Protein AF-X0GKB3-F1 (afdb_monomer)

Structure (mmCIF, N/CA/C/O backbone):
data_AF-X0GKB3-F1
#
_entry.id   AF-X0GKB3-F1
#
loop_
_atom_site.group_PDB
_atom_site.id
_atom_site.type_symbol
_atom_site.label_atom_id
_atom_site.label_alt_id
_atom_site.label_comp_id
_atom_site.label_asym_id
_atom_site.label_entity_id
_atom_site.label_seq_id
_atom_site.pdbx_PDB_ins_code
_atom_site.Cartn_x
_atom_site.Cartn_y
_atom_site.Cartn_z
_atom_site.occupancy
_atom_site.B_iso_or_equiv
_atom_site.auth_seq_id
_atom_site.auth_comp_id
_atom_site.auth_asym_id
_atom_site.auth_atom_id
_atom_site.pdbx_PDB_model_num
ATOM 1 N N . MET A 1 1 ? 19.016 -8.016 11.525 1.00 35.72 1 MET A N 1
ATOM 2 C CA . MET A 1 1 ? 19.129 -6.927 10.532 1.00 35.72 1 MET A CA 1
ATOM 3 C C . MET A 1 1 ? 18.102 -5.879 10.914 1.00 35.72 1 MET A C 1
ATOM 5 O O . MET A 1 1 ? 16.923 -6.215 10.884 1.00 35.72 1 MET A O 1
ATOM 9 N N . ALA A 1 2 ? 18.531 -4.690 11.346 1.00 47.25 2 ALA A N 1
ATOM 10 C CA . ALA A 1 2 ? 17.615 -3.562 11.531 1.00 47.25 2 ALA A CA 1
ATOM 11 C C . ALA A 1 2 ? 16.882 -3.313 10.202 1.00 47.25 2 ALA A C 1
ATOM 13 O O . ALA A 1 2 ? 17.494 -3.417 9.133 1.00 47.25 2 ALA A O 1
ATOM 14 N N . ALA A 1 3 ? 15.565 -3.142 10.254 1.00 56.25 3 ALA A N 1
ATOM 15 C CA . ALA A 1 3 ? 14.768 -2.929 9.058 1.00 56.25 3 ALA A CA 1
ATOM 16 C C . ALA A 1 3 ? 15.012 -1.485 8.590 1.00 56.25 3 ALA A C 1
ATOM 18 O O . ALA A 1 3 ? 14.935 -0.572 9.390 1.00 56.25 3 ALA A O 1
ATOM 19 N N . LYS A 1 4 ? 15.377 -1.258 7.324 1.00 67.31 4 LYS A N 1
ATOM 20 C CA . LYS A 1 4 ? 15.790 0.072 6.811 1.00 67.31 4 LYS A CA 1
ATOM 21 C C . LYS A 1 4 ? 14.595 0.967 6.445 1.00 67.31 4 LYS A C 1
ATOM 23 O O . LYS A 1 4 ? 14.577 1.618 5.402 1.00 67.31 4 LYS A O 1
ATOM 28 N N . CYS A 1 5 ? 13.581 0.898 7.287 1.00 67.06 5 CYS A N 1
ATOM 29 C CA . CYS A 1 5 ? 12.225 1.418 7.119 1.00 67.06 5 CYS A CA 1
ATOM 30 C C . CYS A 1 5 ? 11.684 1.858 8.485 1.00 67.06 5 CYS A C 1
ATOM 32 O O . CYS A 1 5 ? 10.527 1.601 8.840 1.00 67.06 5 CYS A O 1
ATOM 34 N N . ASP A 1 6 ? 12.582 2.361 9.329 1.00 80.62 6 ASP A N 1
ATOM 35 C CA . ASP A 1 6 ? 12.254 2.699 10.705 1.00 80.62 6 ASP A CA 1
ATOM 36 C C . ASP A 1 6 ? 11.138 3.753 10.722 1.00 80.62 6 ASP A C 1
ATOM 38 O O . ASP A 1 6 ? 10.217 3.648 11.526 1.00 80.62 6 ASP A O 1
ATOM 42 N N . GLU A 1 7 ? 11.140 4.687 9.766 1.00 85.75 7 GLU A N 1
ATOM 43 C CA . GLU A 1 7 ? 10.093 5.693 9.598 1.00 85.75 7 GLU A CA 1
ATOM 44 C C . GLU A 1 7 ? 8.732 5.074 9.255 1.00 85.75 7 GLU A C 1
ATOM 46 O O . GLU A 1 7 ? 7.732 5.435 9.876 1.00 85.75 7 GLU A O 1
ATOM 51 N N . GLU A 1 8 ? 8.659 4.119 8.319 1.00 85.56 8 GLU A N 1
ATOM 52 C CA . GLU A 1 8 ? 7.399 3.432 8.005 1.00 85.56 8 GLU A CA 1
ATOM 53 C C . GLU A 1 8 ? 6.876 2.619 9.196 1.00 85.56 8 GLU A C 1
ATOM 55 O O . GLU A 1 8 ? 5.671 2.605 9.449 1.00 85.56 8 GLU A O 1
ATOM 60 N N . ILE A 1 9 ? 7.766 1.963 9.951 1.00 89.31 9 ILE A N 1
ATOM 61 C CA . ILE A 1 9 ? 7.387 1.188 11.141 1.00 89.31 9 ILE A CA 1
ATOM 62 C C . ILE A 1 9 ? 6.871 2.115 12.243 1.00 89.31 9 ILE A C 1
ATOM 64 O O . ILE A 1 9 ? 5.814 1.841 12.813 1.00 89.31 9 ILE A O 1
ATOM 68 N N . ILE A 1 10 ? 7.586 3.207 12.530 1.00 91.50 10 ILE A N 1
ATOM 69 C CA . ILE A 1 10 ? 7.175 4.201 13.528 1.00 91.50 10 ILE A CA 1
ATOM 70 C C . ILE A 1 10 ? 5.818 4.785 13.136 1.00 91.50 10 ILE A C 1
ATOM 72 O O . ILE A 1 10 ? 4.904 4.783 13.959 1.00 91.50 10 ILE A O 1
ATOM 76 N N . ARG A 1 11 ? 5.639 5.177 11.867 1.00 91.44 11 ARG A N 1
ATOM 77 C CA . ARG A 1 11 ? 4.367 5.724 11.384 1.00 91.44 11 ARG A CA 1
ATOM 78 C C . ARG A 1 11 ? 3.222 4.716 11.491 1.00 91.44 11 ARG A C 1
ATOM 80 O O . ARG A 1 11 ? 2.111 5.096 11.849 1.00 91.44 11 ARG A O 1
ATOM 87 N N . TYR A 1 12 ? 3.481 3.432 11.236 1.00 94.19 12 TYR A N 1
ATOM 88 C CA . TYR A 1 12 ? 2.488 2.375 11.442 1.00 94.19 12 TYR A CA 1
ATOM 89 C C . TYR A 1 12 ? 2.132 2.242 12.935 1.00 94.19 12 TYR A C 1
ATOM 91 O O . TYR A 1 12 ? 0.959 2.139 13.290 1.00 94.19 12 TYR A O 1
ATOM 99 N N . MET A 1 13 ? 3.120 2.261 13.836 1.00 95.88 13 MET A N 1
ATOM 100 C CA . MET A 1 13 ? 2.875 2.187 15.284 1.00 95.88 13 MET A CA 1
ATOM 101 C C . MET A 1 13 ? 2.083 3.389 15.810 1.00 95.88 13 MET A C 1
ATOM 103 O O . MET A 1 13 ? 1.180 3.208 16.628 1.00 95.88 13 MET A O 1
ATOM 107 N N . GLU A 1 14 ? 2.383 4.592 15.321 1.00 96.75 14 GLU A N 1
ATOM 108 C CA . GLU A 1 14 ? 1.592 5.797 15.589 1.00 96.75 14 GLU A CA 1
ATOM 109 C C . GLU A 1 14 ? 0.156 5.628 15.094 1.00 96.75 14 GLU A C 1
ATOM 111 O O . GLU A 1 14 ? -0.771 5.850 15.865 1.00 96.75 14 GLU A O 1
ATOM 116 N N . PHE A 1 15 ? -0.031 5.138 13.863 1.00 96.25 15 PHE A N 1
ATOM 117 C CA . PHE A 1 15 ? -1.354 4.871 13.301 1.00 96.25 15 PHE A CA 1
ATOM 118 C C . PHE A 1 15 ? -2.155 3.862 14.136 1.00 96.25 15 PHE A C 1
ATOM 120 O O . PHE A 1 15 ? -3.350 4.059 14.352 1.00 96.25 15 PHE A O 1
ATOM 127 N N . ILE A 1 16 ? -1.507 2.814 14.668 1.00 97.81 16 ILE A N 1
ATOM 128 C CA . ILE A 1 16 ? -2.151 1.891 15.613 1.00 97.81 16 ILE A CA 1
ATOM 129 C C . ILE A 1 16 ? -2.672 2.665 16.823 1.00 97.81 16 ILE A C 1
ATOM 131 O O . ILE A 1 16 ? -3.852 2.564 17.153 1.00 97.81 16 ILE A O 1
ATOM 135 N N . LEU A 1 17 ? -1.816 3.443 17.486 1.00 97.56 17 LEU A N 1
ATOM 136 C CA . LEU A 1 17 ? -2.220 4.179 18.680 1.00 97.56 17 LEU A CA 1
ATOM 137 C C . LEU A 1 17 ? -3.333 5.192 18.379 1.00 97.56 17 LEU A C 1
ATOM 139 O O . LEU A 1 17 ? -4.327 5.225 19.100 1.00 97.56 17 LEU A O 1
ATOM 143 N N . GLU A 1 18 ? -3.172 5.997 17.330 1.00 97.62 18 GLU A N 1
ATOM 144 C CA . GLU A 1 18 ? -4.127 7.030 16.915 1.00 97.62 18 GLU A CA 1
ATOM 145 C C . GLU A 1 18 ? -5.512 6.432 16.649 1.00 97.62 18 GLU A C 1
ATOM 147 O O . GLU A 1 18 ? -6.500 6.919 17.200 1.00 97.62 18 GLU A O 1
ATOM 152 N N . LEU A 1 19 ? -5.585 5.332 15.895 1.00 97.69 19 LEU A N 1
ATOM 153 C CA . LEU A 1 19 ? -6.857 4.696 15.557 1.00 97.69 19 LEU A CA 1
ATOM 154 C C . LEU A 1 19 ? -7.536 4.070 16.778 1.00 97.69 19 LEU A C 1
ATOM 156 O O . LEU A 1 19 ? -8.746 4.215 16.950 1.00 97.69 19 LEU A O 1
ATOM 160 N N . TRP A 1 20 ? -6.786 3.405 17.662 1.00 98.06 20 TRP A N 1
ATOM 161 C CA . TRP A 1 20 ? -7.368 2.852 18.889 1.00 98.06 20 TRP A CA 1
ATOM 162 C C . TRP A 1 20 ? -7.839 3.950 19.851 1.00 98.06 20 TRP A C 1
ATOM 164 O O . TRP A 1 20 ? -8.874 3.787 20.497 1.00 98.06 20 TRP A O 1
ATOM 174 N N . VAL A 1 21 ? -7.141 5.089 19.912 1.00 97.88 21 VAL A N 1
ATOM 175 C CA . VAL A 1 21 ? -7.599 6.266 20.667 1.00 97.88 21 VAL A CA 1
ATOM 176 C C . VAL A 1 21 ? -8.861 6.862 20.046 1.00 97.88 21 VAL A C 1
ATOM 178 O O . VAL A 1 21 ? -9.782 7.192 20.789 1.00 97.88 21 VAL A O 1
ATOM 181 N N . GLU A 1 22 ? -8.946 6.968 18.717 1.00 97.12 22 GLU A N 1
ATOM 182 C CA . GLU A 1 22 ? -10.163 7.418 18.027 1.00 97.12 22 GLU A CA 1
ATOM 183 C C . GLU A 1 22 ? -11.344 6.491 18.343 1.00 97.12 22 GLU A C 1
ATOM 185 O O . GLU A 1 22 ? -12.399 6.950 18.784 1.00 97.12 22 GLU A O 1
ATOM 190 N N . LEU A 1 23 ? -11.149 5.178 18.194 1.00 97.62 23 LEU A N 1
ATOM 191 C CA . LEU A 1 23 ? -12.171 4.166 18.450 1.00 97.62 23 LEU A CA 1
ATOM 192 C C . LEU A 1 23 ? -12.672 4.222 19.903 1.00 97.62 23 LEU A C 1
ATOM 194 O O . LEU A 1 23 ? -13.883 4.238 20.156 1.00 97.62 23 LEU A O 1
ATOM 198 N N . MET A 1 24 ? -11.749 4.297 20.865 1.00 97.44 24 MET A N 1
ATOM 199 C CA . MET A 1 24 ? -12.074 4.321 22.295 1.00 97.44 24 MET A CA 1
ATOM 200 C C . MET A 1 24 ? -12.468 5.712 22.812 1.00 97.44 24 MET A C 1
ATOM 202 O O . MET A 1 24 ? -13.040 5.819 23.895 1.00 97.44 24 MET A O 1
ATOM 206 N N . GLY A 1 25 ? -12.242 6.767 22.029 1.00 96.75 25 GLY A N 1
ATOM 207 C CA . GLY A 1 25 ? -12.588 8.158 22.331 1.00 96.75 25 GLY A CA 1
ATOM 208 C C . GLY A 1 25 ? -11.601 8.896 23.237 1.00 96.75 25 GLY A C 1
ATOM 209 O O . GLY A 1 25 ? -11.654 10.123 23.304 1.00 96.75 25 GLY A O 1
ATOM 210 N N . SER A 1 26 ? -10.708 8.190 23.933 1.00 96.75 26 SER A N 1
ATOM 211 C CA . SER A 1 26 ? -9.638 8.793 24.731 1.00 96.75 26 SER A CA 1
ATOM 212 C C . SER A 1 26 ? -8.497 7.802 24.982 1.00 96.75 26 SER A C 1
ATOM 214 O O . SER A 1 26 ? -8.634 6.600 24.745 1.00 96.75 26 SER A O 1
ATOM 216 N N . LYS A 1 27 ? -7.358 8.304 25.478 1.00 97.00 27 LYS A N 1
ATOM 217 C CA . LYS A 1 27 ? -6.215 7.456 25.857 1.00 97.00 27 LYS A CA 1
ATOM 218 C C . LYS A 1 27 ? -6.500 6.640 27.114 1.00 97.00 27 LYS A C 1
ATOM 220 O O . LYS A 1 27 ? -6.079 5.496 27.199 1.00 97.00 27 LYS A O 1
ATOM 225 N N . GLU A 1 28 ? -7.237 7.203 28.061 1.00 96.38 28 GLU A N 1
ATOM 226 C CA . GLU A 1 28 ? -7.621 6.552 29.318 1.00 96.38 28 GLU A CA 1
ATOM 227 C C . GLU A 1 28 ? -8.576 5.384 29.052 1.00 96.38 28 GLU A C 1
ATOM 229 O O . GLU A 1 28 ? -8.485 4.338 29.684 1.00 96.38 28 GLU A O 1
ATOM 234 N N . ALA A 1 29 ? -9.453 5.519 28.052 1.00 96.50 29 ALA A N 1
ATOM 235 C CA . ALA A 1 29 ? -10.362 4.453 27.646 1.00 96.50 29 ALA A CA 1
ATOM 236 C C . ALA A 1 29 ? -9.643 3.233 27.032 1.00 96.50 29 ALA A C 1
ATOM 238 O O . ALA A 1 29 ? -10.253 2.167 26.913 1.00 96.50 29 ALA A O 1
ATOM 239 N N . LEU A 1 30 ? -8.351 3.340 26.692 1.00 97.00 30 LEU A N 1
ATOM 240 C CA . LEU A 1 30 ? -7.548 2.186 26.279 1.00 97.00 30 LEU A CA 1
ATOM 241 C C . LEU A 1 30 ? -7.396 1.153 27.405 1.00 97.00 30 LEU A C 1
ATOM 243 O O . LEU A 1 30 ? -7.220 -0.028 27.114 1.00 97.00 30 LEU A O 1
ATOM 247 N N . ASP A 1 31 ? -7.558 1.552 28.672 1.00 96.50 31 ASP A N 1
ATOM 248 C CA . ASP A 1 31 ? -7.529 0.634 29.817 1.00 96.50 31 ASP A CA 1
ATOM 249 C C . ASP A 1 31 ? -8.658 -0.403 29.783 1.00 96.50 31 ASP A C 1
ATOM 251 O O . ASP A 1 31 ? -8.585 -1.415 30.482 1.00 96.50 31 ASP A O 1
ATOM 255 N N . TYR A 1 32 ? -9.697 -0.198 28.967 1.00 96.94 32 TYR A N 1
ATOM 256 C CA . TYR A 1 32 ? -10.747 -1.193 28.762 1.00 96.94 32 TYR A CA 1
ATOM 257 C C . TYR A 1 32 ? -10.354 -2.288 27.769 1.00 96.94 32 TYR A C 1
ATOM 259 O O . TYR A 1 32 ? -10.894 -3.389 27.870 1.00 96.94 32 TYR A O 1
ATOM 267 N N . VAL A 1 33 ? -9.410 -2.014 26.865 1.00 97.50 33 VAL A N 1
ATOM 268 C CA . VAL A 1 33 ? -9.044 -2.884 25.740 1.00 97.50 33 VAL A CA 1
ATOM 269 C C . VAL A 1 33 ? -8.173 -4.037 26.221 1.00 97.50 33 VAL A C 1
ATOM 271 O O . VAL A 1 33 ? -7.141 -3.826 26.861 1.00 97.50 33 V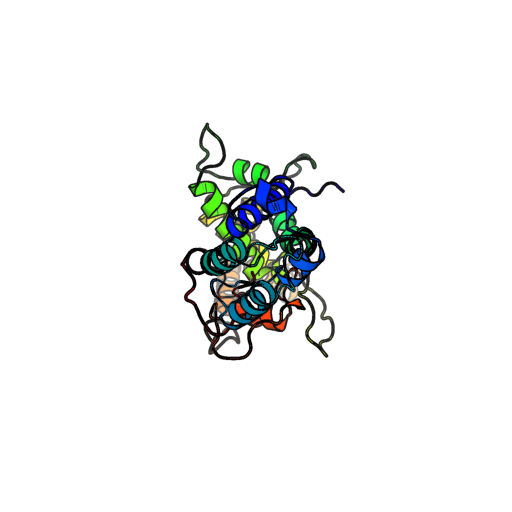AL A O 1
ATOM 274 N N . ASP A 1 34 ? -8.584 -5.268 25.934 1.00 96.56 34 ASP A N 1
ATOM 275 C CA . ASP A 1 34 ? -7.784 -6.465 26.185 1.00 96.56 34 ASP A CA 1
ATOM 276 C C . ASP A 1 34 ? -7.309 -7.142 24.874 1.00 96.56 34 ASP A C 1
ATOM 278 O O . ASP A 1 34 ? -7.725 -6.762 23.776 1.00 96.56 34 ASP A O 1
ATOM 282 N N . PRO A 1 35 ? -6.382 -8.120 24.937 1.00 97.62 35 PRO A N 1
ATOM 283 C CA . PRO A 1 35 ? -5.886 -8.786 23.733 1.00 97.62 35 PRO A CA 1
ATOM 284 C C . PRO A 1 35 ? -6.948 -9.550 22.929 1.00 97.62 35 PRO A C 1
ATOM 286 O O . PRO A 1 35 ? -6.736 -9.770 21.738 1.00 97.62 35 PRO A O 1
ATOM 289 N N . GLU A 1 36 ? -8.046 -9.989 23.553 1.00 97.94 36 GLU A N 1
ATOM 290 C CA . GLU A 1 36 ? -9.152 -10.640 22.842 1.00 97.94 36 GLU A CA 1
ATOM 291 C C . GLU A 1 36 ? -9.942 -9.612 22.034 1.00 97.94 36 GLU A C 1
ATOM 293 O O . GLU A 1 36 ? -10.230 -9.851 20.863 1.00 97.94 36 GLU A O 1
ATOM 298 N N . ASP A 1 37 ? -10.179 -8.430 22.606 1.00 97.88 37 ASP A N 1
ATOM 299 C CA . ASP A 1 37 ? -10.812 -7.317 21.896 1.00 97.88 37 ASP A CA 1
ATOM 300 C C . ASP A 1 37 ? -10.020 -6.944 20.641 1.00 97.88 37 ASP A C 1
ATOM 302 O O . ASP A 1 37 ? -10.581 -6.806 19.555 1.00 97.88 37 ASP A O 1
ATOM 306 N N . VAL A 1 38 ? -8.690 -6.851 20.764 1.00 98.31 38 VAL A N 1
ATOM 307 C CA . VAL A 1 38 ? -7.809 -6.575 19.620 1.00 98.31 38 VAL A CA 1
ATOM 308 C C . VAL A 1 38 ? -7.919 -7.666 18.555 1.00 98.31 38 VAL A C 1
ATOM 310 O O . VAL A 1 38 ? -7.930 -7.337 17.369 1.00 98.31 38 VAL A O 1
ATOM 313 N N . ARG A 1 39 ? -8.014 -8.945 18.944 1.00 97.88 39 ARG A N 1
ATOM 314 C CA . ARG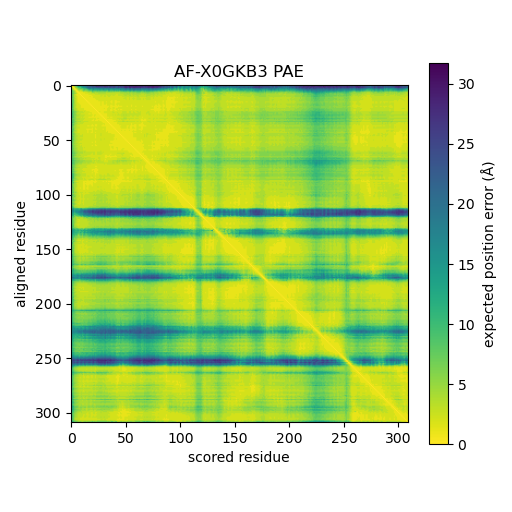 A 1 39 ? -8.169 -10.067 18.001 1.00 97.88 39 ARG A CA 1
ATOM 315 C C . ARG A 1 39 ? -9.490 -10.017 17.238 1.00 97.88 39 ARG A C 1
ATOM 317 O O . ARG A 1 39 ? -9.492 -10.303 16.045 1.00 97.88 39 ARG A O 1
ATOM 324 N N . GLU A 1 40 ? -10.579 -9.650 17.905 1.00 97.88 40 GLU A N 1
ATOM 325 C CA . GLU A 1 40 ? -11.901 -9.560 17.274 1.00 97.88 40 GLU A CA 1
ATOM 326 C C . GLU A 1 40 ? -12.028 -8.342 16.349 1.00 97.88 40 GLU A C 1
ATOM 328 O O . GLU A 1 40 ? -12.686 -8.411 15.308 1.00 97.88 40 GLU A O 1
ATOM 333 N N . PHE A 1 41 ? -11.386 -7.229 16.715 1.00 98.31 41 PHE A N 1
ATOM 334 C CA . PHE A 1 41 ? -11.490 -5.958 15.997 1.00 98.31 41 PHE A CA 1
ATOM 335 C C . PHE A 1 41 ? -10.500 -5.813 14.848 1.00 98.31 41 PHE A C 1
ATOM 337 O O . PHE A 1 41 ? -10.840 -5.190 13.843 1.00 98.31 41 PHE A O 1
ATOM 344 N N . GLN A 1 42 ? -9.282 -6.344 14.974 1.00 98.38 42 GLN A N 1
ATOM 345 C CA . GLN A 1 42 ? -8.266 -6.165 13.940 1.00 98.38 42 GLN A CA 1
ATOM 346 C C . GLN A 1 42 ? -8.745 -6.665 12.567 1.00 98.38 42 GLN A C 1
ATOM 348 O O . GLN A 1 42 ? -9.515 -7.618 12.480 1.00 98.38 42 GLN A O 1
ATOM 353 N N . LEU A 1 43 ? -8.239 -6.062 11.484 1.00 98.31 43 LEU A N 1
ATOM 354 C CA . LEU A 1 43 ? -8.565 -6.434 10.093 1.00 98.31 43 LEU A CA 1
ATOM 355 C C . LEU A 1 43 ? -10.031 -6.199 9.682 1.00 98.31 43 LEU A C 1
ATOM 357 O O . LEU A 1 43 ? -10.442 -6.588 8.585 1.00 98.31 43 LEU A O 1
ATOM 361 N N . ARG A 1 44 ? -10.826 -5.555 10.532 1.00 98.50 44 ARG A N 1
ATOM 362 C CA . ARG A 1 44 ? -12.194 -5.149 10.214 1.00 98.50 44 ARG A CA 1
ATOM 363 C C . ARG A 1 44 ? -12.261 -3.669 9.902 1.00 98.50 44 ARG A C 1
ATOM 365 O O . ARG A 1 44 ? -11.441 -2.894 10.388 1.00 98.50 44 ARG A O 1
ATOM 372 N N . VAL A 1 45 ? -13.259 -3.287 9.118 1.00 98.06 45 VAL A N 1
ATOM 373 C CA . VAL A 1 45 ? -13.510 -1.897 8.726 1.00 98.06 45 VAL A CA 1
ATOM 374 C C . VAL A 1 45 ? -14.992 -1.551 8.912 1.00 98.06 45 VAL A C 1
ATOM 376 O O . VAL A 1 45 ? -15.770 -1.499 7.957 1.00 98.06 45 VAL A O 1
ATOM 379 N N . PRO A 1 46 ? -15.433 -1.323 10.159 1.00 98.12 46 PRO A N 1
ATOM 380 C CA . PRO A 1 46 ? -16.850 -1.122 10.470 1.00 98.12 46 PRO A CA 1
ATOM 381 C C . PRO A 1 46 ? -17.462 0.147 9.852 1.00 98.12 46 PRO A C 1
ATOM 383 O O . PRO A 1 46 ? -18.685 0.279 9.788 1.00 98.12 46 PRO A O 1
ATOM 386 N N . GLY A 1 47 ? -16.647 1.089 9.381 1.00 98.00 47 GLY A N 1
ATOM 387 C CA . GLY A 1 47 ? -17.128 2.239 8.631 1.00 98.00 47 GLY A CA 1
ATOM 388 C C . GLY A 1 47 ? -17.446 1.940 7.161 1.00 98.00 47 GLY A C 1
ATOM 389 O O . GLY A 1 47 ? -18.156 2.734 6.554 1.00 98.00 47 GLY A O 1
ATOM 390 N N . VAL A 1 48 ? -16.955 0.845 6.575 1.00 98.25 48 VAL A N 1
ATOM 391 C CA . VAL A 1 48 ? -17.140 0.534 5.140 1.00 98.25 48 VAL A CA 1
ATOM 392 C C . VAL A 1 48 ? -17.888 -0.785 4.934 1.00 98.25 48 VAL A C 1
ATOM 394 O O . VAL A 1 48 ? -18.777 -0.846 4.089 1.00 98.25 48 VAL A O 1
ATOM 397 N N . SER A 1 49 ? -17.572 -1.820 5.718 1.00 98.50 49 SER A N 1
ATOM 398 C CA . SER A 1 49 ? -18.209 -3.139 5.646 1.00 98.50 49 SER A CA 1
ATOM 399 C C . SER A 1 49 ? -19.374 -3.239 6.633 1.00 98.50 49 SER A C 1
ATOM 401 O O . SER A 1 49 ? -19.195 -3.175 7.856 1.00 98.50 49 SER A O 1
ATOM 403 N N . GLN A 1 50 ? -20.586 -3.432 6.106 1.00 98.25 50 GLN A N 1
ATOM 404 C CA . GLN A 1 50 ? -21.781 -3.679 6.919 1.00 98.25 50 GLN A CA 1
ATOM 405 C C . GLN A 1 50 ? -21.660 -4.970 7.734 1.00 98.25 50 GLN A C 1
ATOM 407 O O . GLN A 1 50 ? -22.114 -5.011 8.881 1.00 98.25 50 GLN A O 1
ATOM 412 N N . LEU A 1 51 ? -21.022 -6.005 7.174 1.00 98.25 51 LEU A N 1
ATOM 413 C CA . LEU A 1 51 ? -20.788 -7.268 7.876 1.00 98.25 51 LEU A CA 1
ATOM 414 C C . LEU A 1 51 ? -19.869 -7.079 9.086 1.00 98.25 51 LEU A C 1
ATOM 416 O O . LEU A 1 51 ? -20.189 -7.551 10.181 1.00 98.25 51 LEU A O 1
ATOM 420 N N . ASP A 1 52 ? -18.770 -6.341 8.914 1.00 98.56 52 ASP A N 1
ATOM 421 C CA . ASP A 1 52 ? -17.865 -6.016 10.017 1.00 98.56 52 ASP A CA 1
ATOM 422 C C . ASP A 1 52 ? -18.559 -5.181 11.089 1.00 98.56 52 ASP A C 1
ATOM 424 O O . ASP A 1 52 ? -18.454 -5.491 12.278 1.00 98.56 52 ASP A O 1
ATOM 428 N N . PHE A 1 53 ? -19.301 -4.149 10.677 1.00 98.62 53 PHE A N 1
ATOM 429 C CA . PHE A 1 53 ? -20.047 -3.309 11.606 1.00 98.62 53 PHE A CA 1
ATOM 430 C C . PHE A 1 53 ? -21.042 -4.126 12.429 1.00 98.62 53 PHE A C 1
ATOM 432 O O . PHE A 1 53 ? -21.056 -4.029 13.655 1.00 98.62 53 PHE A O 1
ATOM 439 N N . HIS A 1 54 ? -21.860 -4.947 11.768 1.00 98.44 54 HIS A N 1
ATOM 440 C CA . HIS A 1 54 ? -22.876 -5.753 12.434 1.00 98.44 54 HIS A CA 1
ATOM 441 C C . HIS A 1 54 ? -22.250 -6.717 13.447 1.00 98.44 54 HIS A C 1
ATOM 443 O O . HIS A 1 54 ? -22.675 -6.754 14.607 1.00 98.44 54 HIS A O 1
ATOM 449 N N . HIS A 1 55 ? -21.202 -7.437 13.041 1.00 98.25 55 HIS A N 1
ATOM 450 C CA . HIS A 1 55 ? -20.487 -8.365 13.909 1.00 98.25 55 HIS A CA 1
ATOM 451 C C . HIS A 1 55 ? -19.920 -7.665 15.153 1.00 98.25 55 HIS A C 1
ATOM 453 O O . HIS A 1 55 ? -20.225 -8.055 16.283 1.00 98.25 55 HIS A O 1
ATOM 459 N N . LEU A 1 56 ? -19.167 -6.581 14.955 1.00 98.56 56 LEU A N 1
ATOM 460 C CA . LEU A 1 56 ? -18.548 -5.843 16.051 1.00 98.56 56 LEU A CA 1
ATOM 461 C C . LEU A 1 56 ? -19.586 -5.160 16.953 1.00 98.56 56 LEU A C 1
ATOM 463 O O . LEU A 1 56 ? -19.470 -5.218 18.176 1.00 98.56 56 LEU A O 1
ATOM 467 N N . SER A 1 57 ? -20.647 -4.582 16.381 1.00 98.38 57 SER A N 1
ATOM 468 C CA . SER A 1 57 ? -21.729 -3.967 17.160 1.00 98.38 57 SER A CA 1
ATOM 469 C C . SER A 1 57 ? -22.433 -4.989 18.053 1.00 98.38 57 SER A C 1
ATOM 471 O O . SER A 1 57 ? -22.785 -4.677 19.191 1.00 98.38 57 SER A O 1
ATOM 473 N N . THR A 1 58 ? -22.572 -6.232 17.583 1.00 98.38 58 THR A N 1
ATOM 474 C CA . THR A 1 58 ? -23.159 -7.327 18.359 1.00 98.38 58 THR A CA 1
ATOM 475 C C . THR A 1 58 ? -22.253 -7.694 19.530 1.00 98.38 58 THR A C 1
ATOM 477 O O . THR A 1 58 ? -22.727 -7.749 20.661 1.00 98.38 58 THR A O 1
ATOM 480 N N . LEU A 1 59 ? -20.945 -7.857 19.296 1.00 98.12 59 LEU A N 1
ATOM 481 C CA . LEU A 1 59 ? -19.971 -8.144 20.358 1.00 98.12 59 LEU A CA 1
ATOM 482 C C . LEU A 1 59 ? -19.907 -7.038 21.421 1.00 98.12 59 LEU A C 1
ATOM 484 O O . LEU A 1 59 ? -19.818 -7.322 22.621 1.00 98.12 59 LEU A O 1
ATOM 488 N N . VAL A 1 60 ? -19.970 -5.772 20.999 1.00 97.81 60 VAL A N 1
ATOM 489 C CA . VAL A 1 60 ? -19.978 -4.629 21.918 1.00 97.81 60 VAL A CA 1
ATOM 490 C C . VAL A 1 60 ? -21.299 -4.552 22.672 1.00 97.81 60 VAL A C 1
ATOM 492 O O . VAL A 1 60 ? -21.293 -4.378 23.884 1.00 97.81 60 VAL A O 1
ATOM 495 N N . THR A 1 61 ? -22.449 -4.704 22.028 1.00 96.19 61 THR A N 1
ATOM 496 C CA . THR A 1 61 ? -23.738 -4.591 22.734 1.00 96.19 61 THR A CA 1
ATOM 497 C C . THR A 1 61 ? -24.007 -5.765 23.675 1.00 96.19 61 THR A C 1
ATOM 499 O O . THR A 1 61 ? -24.607 -5.560 24.727 1.00 96.19 61 THR A O 1
ATOM 502 N N . SER A 1 62 ? -23.508 -6.965 23.362 1.00 95.56 62 SER A N 1
ATOM 503 C CA . SER A 1 62 ? -23.734 -8.172 24.165 1.00 95.56 62 SER A CA 1
ATOM 504 C C . SER A 1 62 ? -22.841 -8.311 25.402 1.00 95.56 62 SER A C 1
ATOM 506 O O . SER A 1 62 ? -23.046 -9.235 26.184 1.00 95.56 62 SER A O 1
ATOM 508 N N . GLY A 1 63 ? -21.844 -7.442 25.592 1.00 95.56 63 GLY A N 1
ATOM 509 C CA . GLY A 1 63 ? -20.881 -7.596 26.692 1.00 95.56 63 GLY A CA 1
ATOM 510 C C . GLY A 1 63 ? -19.646 -8.438 26.352 1.00 95.56 63 GLY A C 1
ATOM 511 O O . GLY A 1 63 ? -18.769 -8.577 27.201 1.00 95.56 63 GLY A O 1
ATOM 512 N N . ASN A 1 64 ? -19.561 -9.006 25.142 1.00 96.69 64 ASN A N 1
ATOM 513 C CA . ASN A 1 64 ? -18.528 -9.990 24.800 1.00 96.69 64 ASN A CA 1
ATOM 514 C C . ASN A 1 64 ? -17.167 -9.362 24.473 1.00 96.69 64 ASN A C 1
ATOM 516 O O . ASN A 1 64 ? -16.150 -9.955 24.830 1.00 96.69 64 ASN A O 1
ATOM 520 N N . ALA A 1 65 ? -17.156 -8.178 23.853 1.00 97.31 65 ALA A N 1
ATOM 521 C CA . ALA A 1 65 ? -15.961 -7.344 23.682 1.00 97.31 65 ALA A CA 1
ATOM 522 C C . ALA A 1 65 ? -15.885 -6.263 24.773 1.00 97.31 65 ALA A C 1
ATOM 524 O O . ALA A 1 65 ? -16.911 -5.848 25.305 1.00 97.31 65 ALA A O 1
ATOM 525 N N . PHE A 1 66 ? -14.699 -5.775 25.113 1.00 97.25 66 PHE A N 1
ATOM 526 C CA . PHE A 1 66 ? -14.428 -4.763 26.135 1.00 97.25 66 PHE A CA 1
ATOM 527 C C . PHE A 1 66 ? -15.115 -5.100 27.458 1.00 97.25 66 PHE A C 1
ATOM 529 O O . PHE A 1 66 ? -15.926 -4.332 27.985 1.00 97.25 66 PHE A O 1
ATOM 536 N N . LYS A 1 67 ? -14.840 -6.292 27.994 1.00 96.19 67 LYS A N 1
ATOM 537 C CA . LYS A 1 67 ? -15.546 -6.847 29.168 1.00 96.19 67 LYS A CA 1
ATOM 538 C C . LYS A 1 67 ? -15.441 -5.959 30.411 1.00 96.19 67 LYS A C 1
ATOM 540 O O . LYS A 1 67 ? -16.335 -5.963 31.252 1.00 96.19 67 LYS A O 1
ATOM 545 N N . ARG A 1 68 ? -14.360 -5.179 30.517 1.00 95.94 68 ARG A N 1
ATOM 546 C CA . ARG A 1 68 ? -14.125 -4.224 31.614 1.00 95.94 68 ARG A CA 1
ATOM 547 C C . ARG A 1 68 ? -14.984 -2.959 31.521 1.00 95.94 68 ARG A C 1
ATOM 549 O O . ARG A 1 68 ? -15.186 -2.297 32.533 1.00 95.94 68 ARG A O 1
ATOM 556 N N . MET A 1 69 ? -15.505 -2.628 30.340 1.00 96.06 69 MET A N 1
ATOM 557 C CA . MET A 1 69 ? -16.372 -1.470 30.126 1.00 96.06 69 MET A CA 1
ATOM 558 C C . MET A 1 69 ? -17.829 -1.852 30.422 1.00 96.06 69 MET A C 1
ATOM 560 O O . MET A 1 69 ? -18.567 -2.280 29.537 1.00 96.06 69 MET A O 1
ATOM 564 N N . THR A 1 70 ? -18.258 -1.727 31.677 1.00 93.81 70 THR A N 1
ATOM 565 C CA . THR A 1 70 ? -19.622 -2.099 32.104 1.00 93.81 70 THR A CA 1
ATOM 566 C C . THR A 1 70 ? -20.670 -1.021 31.818 1.00 93.81 70 THR A C 1
ATOM 568 O O . THR A 1 70 ? -21.864 -1.320 31.780 1.00 93.81 70 THR A O 1
ATOM 571 N N . ASP A 1 71 ? -20.243 0.222 31.585 1.00 95.44 71 ASP A N 1
ATOM 572 C CA . ASP A 1 71 ? -21.134 1.340 31.286 1.00 95.44 71 ASP A CA 1
ATOM 573 C C . ASP A 1 71 ? -21.772 1.193 29.892 1.00 95.44 71 ASP A C 1
ATOM 575 O O . ASP A 1 71 ? -21.108 1.252 28.854 1.00 95.44 71 ASP A O 1
ATOM 579 N N . GLY A 1 72 ? -23.097 1.035 29.864 1.00 95.19 72 GLY A N 1
ATOM 580 C CA . GLY A 1 72 ? -23.861 0.905 28.627 1.00 95.19 72 GLY A CA 1
ATOM 581 C C . GLY A 1 72 ? -23.887 2.167 27.757 1.00 95.19 72 GLY A C 1
ATOM 582 O O . GLY A 1 72 ? -24.100 2.051 26.551 1.00 95.19 72 GLY A O 1
ATOM 583 N N . ALA A 1 73 ? -23.685 3.362 28.320 1.00 95.25 73 ALA A N 1
ATOM 584 C CA . ALA A 1 73 ? -23.571 4.597 27.546 1.00 95.25 73 ALA A CA 1
ATOM 585 C C . ALA A 1 73 ? -22.256 4.634 26.760 1.00 95.25 73 ALA A C 1
ATOM 587 O O . ALA A 1 73 ? -22.299 4.812 25.543 1.00 95.25 73 ALA A O 1
ATOM 588 N N . LEU A 1 74 ? -21.129 4.328 27.413 1.00 95.69 74 LEU A N 1
ATOM 589 C CA . LEU A 1 74 ? -19.820 4.244 26.750 1.00 95.69 74 LEU A CA 1
ATOM 590 C C . LEU A 1 74 ? -19.814 3.196 25.628 1.00 95.69 74 LEU A C 1
ATOM 592 O O . LEU A 1 74 ? -19.283 3.439 24.545 1.00 95.69 74 LEU A O 1
ATOM 596 N N . ARG A 1 75 ? -20.478 2.052 25.839 1.00 97.12 75 ARG A N 1
ATOM 597 C CA . ARG A 1 75 ? -20.631 1.014 24.803 1.00 97.12 75 ARG A CA 1
ATOM 598 C C . ARG A 1 75 ? -21.432 1.506 23.597 1.00 97.12 75 ARG A C 1
ATOM 600 O O . ARG A 1 75 ? -21.076 1.192 22.464 1.00 97.12 75 ARG A O 1
ATOM 607 N N . ARG A 1 76 ? -22.497 2.289 23.812 1.00 96.75 76 ARG A N 1
ATOM 608 C CA . ARG A 1 76 ? -23.267 2.898 22.712 1.00 96.75 76 ARG A CA 1
ATOM 609 C C . ARG A 1 76 ? -22.436 3.920 21.942 1.00 96.75 76 ARG A C 1
ATOM 611 O O . ARG A 1 76 ? -22.470 3.910 20.717 1.00 96.75 76 ARG A O 1
ATOM 618 N N . GLU A 1 77 ? -21.674 4.758 22.638 1.00 97.50 77 GLU A N 1
ATOM 619 C CA . GLU A 1 77 ? -20.772 5.726 22.003 1.00 97.50 77 GLU A CA 1
ATOM 620 C C . GLU A 1 77 ? -19.682 5.040 21.175 1.00 97.50 77 GLU A C 1
ATOM 622 O O . GLU A 1 77 ? -19.418 5.460 20.050 1.00 97.50 77 GLU A O 1
ATOM 627 N N . LEU A 1 78 ? -19.105 3.945 21.679 1.00 97.94 78 LEU A N 1
ATOM 628 C CA . LEU A 1 78 ? -18.152 3.128 20.928 1.00 97.94 78 LEU A CA 1
ATOM 629 C C . LEU A 1 78 ? -18.755 2.617 19.610 1.00 97.94 78 LEU A C 1
ATOM 631 O O . LEU A 1 78 ? -18.127 2.752 18.563 1.00 97.94 78 LEU A O 1
ATOM 635 N N . VAL A 1 79 ? -19.984 2.087 19.635 1.00 97.94 79 VAL A N 1
ATOM 636 C CA . VAL A 1 79 ? -20.673 1.628 18.412 1.00 97.94 79 VAL A CA 1
ATOM 637 C C . VAL A 1 79 ? -20.878 2.773 17.417 1.00 97.94 79 VAL A C 1
ATOM 639 O O . VAL A 1 79 ? -20.740 2.564 16.213 1.00 97.94 79 VAL A O 1
ATOM 642 N N . VAL A 1 80 ? -21.164 3.989 17.892 1.00 97.62 80 VAL A N 1
ATOM 643 C CA . VAL A 1 80 ? -21.257 5.171 17.021 1.00 97.62 80 VAL A CA 1
ATOM 644 C C . VAL A 1 80 ? -19.894 5.503 16.407 1.00 97.62 80 VAL A C 1
ATOM 646 O O . VAL A 1 80 ? -19.808 5.675 15.191 1.00 97.62 80 VAL A O 1
ATOM 649 N N . ARG A 1 81 ? -18.821 5.532 17.209 1.00 97.88 81 ARG A N 1
ATOM 650 C CA . ARG A 1 81 ? -17.458 5.818 16.725 1.00 97.88 81 ARG A CA 1
ATOM 651 C C . ARG A 1 81 ? -16.955 4.779 15.729 1.00 97.88 81 ARG A C 1
ATOM 653 O O . ARG A 1 81 ? -16.300 5.139 14.765 1.00 97.88 81 ARG A O 1
ATOM 660 N N . MET A 1 82 ? -17.337 3.510 15.859 1.00 97.50 82 MET A N 1
ATOM 661 C CA . MET A 1 82 ? -16.973 2.486 14.873 1.00 97.50 82 MET A CA 1
ATOM 662 C C . MET A 1 82 ? -17.362 2.860 13.430 1.00 97.50 82 MET A C 1
ATOM 664 O O . MET A 1 82 ? -16.661 2.474 12.498 1.00 97.50 82 MET A O 1
ATOM 668 N N . LYS A 1 83 ? -18.436 3.636 13.215 1.00 96.25 83 LYS A N 1
ATOM 669 C CA . LYS A 1 83 ? -18.824 4.091 11.868 1.00 96.25 83 LYS A CA 1
ATOM 670 C C . LYS A 1 83 ? -17.856 5.112 11.254 1.00 96.25 83 LYS A C 1
ATOM 672 O O . LYS A 1 83 ? -17.868 5.253 10.028 1.00 96.25 83 LYS A O 1
ATOM 677 N N . SER A 1 84 ? -17.029 5.802 12.050 1.00 95.19 84 SER A N 1
ATOM 678 C CA . SER A 1 84 ? -15.983 6.704 11.534 1.00 95.19 84 SER A CA 1
ATOM 679 C C . SER A 1 84 ? -14.734 5.958 11.068 1.00 95.19 84 SER A C 1
ATOM 681 O O . SER A 1 84 ? -13.978 6.496 10.266 1.00 95.19 84 SER A O 1
ATOM 683 N N . ILE A 1 8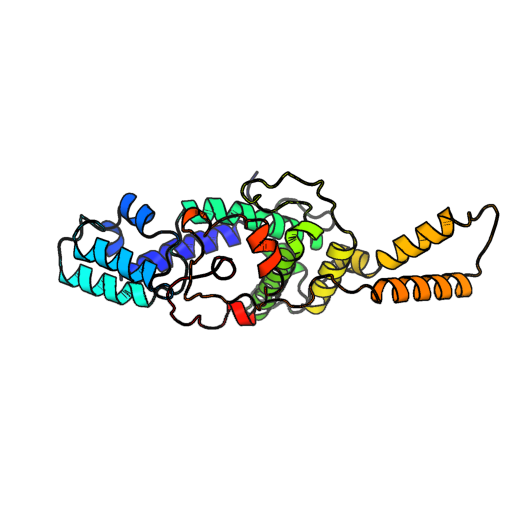5 ? -14.546 4.703 11.487 1.00 96.75 85 ILE A N 1
ATOM 684 C CA . ILE A 1 85 ? -13.353 3.921 11.157 1.00 96.75 85 ILE A CA 1
ATOM 685 C C . ILE A 1 85 ? -13.466 3.357 9.737 1.00 96.75 85 ILE A C 1
ATOM 687 O O . ILE A 1 85 ? -14.042 2.291 9.506 1.00 96.75 85 ILE A O 1
ATOM 691 N N . LYS A 1 86 ? -12.918 4.101 8.771 1.00 95.88 86 LYS A N 1
ATOM 692 C CA . LYS A 1 86 ? -12.929 3.769 7.333 1.00 95.88 86 LYS A CA 1
ATOM 693 C C . LYS A 1 86 ? -11.696 2.998 6.857 1.00 95.88 86 LYS A C 1
ATOM 695 O O . LYS A 1 86 ? -11.548 2.788 5.663 1.00 95.88 86 LYS A O 1
ATOM 700 N N . TYR A 1 87 ? -10.844 2.554 7.775 1.00 94.25 87 TYR A N 1
ATOM 701 C CA . TYR A 1 87 ? -9.645 1.768 7.485 1.00 94.25 87 TYR A CA 1
ATOM 702 C C . TYR A 1 87 ? -9.700 0.427 8.213 1.00 94.25 87 TYR A C 1
ATOM 704 O O . TYR A 1 87 ? -10.440 0.273 9.188 1.00 94.25 87 TYR A O 1
ATOM 712 N N . LEU A 1 88 ? -8.898 -0.539 7.764 1.00 97.31 88 LEU A N 1
ATOM 713 C CA . LEU A 1 88 ? -8.683 -1.767 8.523 1.00 97.31 88 LEU A CA 1
ATOM 714 C C . LEU A 1 88 ? -8.136 -1.417 9.905 1.00 97.31 88 LEU A C 1
ATOM 716 O O . LEU A 1 88 ? -7.108 -0.750 10.004 1.00 97.31 88 LEU A O 1
ATOM 720 N N . ILE A 1 89 ? -8.795 -1.897 10.958 1.00 98.31 89 ILE A N 1
ATOM 721 C CA . ILE A 1 89 ? -8.328 -1.696 12.328 1.00 98.31 89 ILE A CA 1
ATOM 722 C C . ILE A 1 89 ? -6.962 -2.392 12.479 1.00 98.31 89 ILE A C 1
ATOM 724 O O . ILE A 1 89 ? -6.872 -3.621 12.348 1.00 98.31 89 ILE A O 1
ATOM 728 N N . PRO A 1 90 ? -5.885 -1.632 12.729 1.00 97.81 90 PRO A N 1
ATOM 729 C CA . PRO A 1 90 ? -4.534 -2.149 12.751 1.00 97.81 90 PRO A CA 1
ATOM 730 C C . PRO A 1 90 ? -4.188 -2.728 14.126 1.00 97.81 90 PRO A C 1
ATOM 732 O O . PRO A 1 90 ? -4.780 -2.405 15.160 1.00 97.81 90 PRO A O 1
ATOM 735 N N . SER A 1 91 ? -3.164 -3.572 14.152 1.00 97.88 91 SER A N 1
ATOM 736 C CA . SER A 1 91 ? -2.563 -4.075 15.385 1.00 97.88 91 SER A CA 1
ATOM 737 C C . SER A 1 91 ? -1.089 -4.405 15.157 1.00 97.88 91 SER A C 1
ATOM 739 O O . SER A 1 91 ? -0.599 -4.409 14.028 1.00 97.88 91 SER A O 1
ATOM 741 N N . LEU A 1 92 ? -0.362 -4.758 16.220 1.00 97.06 92 LEU A N 1
ATOM 742 C CA . LEU A 1 92 ? 1.011 -5.254 16.069 1.00 97.06 92 LEU A CA 1
ATOM 743 C C . LEU A 1 92 ? 1.083 -6.516 15.195 1.00 97.06 92 LEU A C 1
ATOM 745 O O . LEU A 1 92 ? 2.083 -6.737 14.516 1.00 97.06 92 LEU A O 1
ATOM 749 N N . HIS A 1 93 ? 0.024 -7.332 15.175 1.00 96.56 93 HIS A N 1
ATOM 750 C CA . HIS A 1 93 ? -0.050 -8.478 14.275 1.00 96.56 93 HIS A CA 1
ATOM 751 C C . HIS A 1 93 ? -0.154 -8.038 12.813 1.00 96.56 93 HIS A C 1
ATOM 753 O O . HIS A 1 93 ? 0.562 -8.588 11.978 1.00 96.56 93 HIS A O 1
ATOM 759 N N . THR A 1 94 ? -1.013 -7.061 12.496 1.00 96.12 94 THR A N 1
ATOM 760 C CA . THR A 1 94 ? -1.165 -6.583 11.110 1.00 96.12 94 THR A CA 1
ATOM 761 C C . THR A 1 94 ? 0.138 -5.952 10.631 1.00 96.12 94 THR A C 1
ATOM 763 O O . THR A 1 94 ? 0.664 -6.391 9.616 1.00 96.12 94 THR A O 1
ATOM 766 N N . LEU A 1 95 ? 0.772 -5.105 11.455 1.00 95.38 95 LEU A N 1
ATOM 767 C CA . LEU A 1 95 ? 2.102 -4.544 11.193 1.00 95.38 95 LEU A CA 1
ATOM 768 C C . LEU A 1 95 ? 3.112 -5.636 10.816 1.00 95.38 95 LEU A C 1
ATOM 770 O O . LEU A 1 95 ? 3.779 -5.547 9.788 1.00 95.38 95 LEU A O 1
ATOM 774 N N . GLN A 1 96 ? 3.208 -6.710 11.607 1.00 94.25 96 GLN A N 1
ATOM 775 C CA . GLN A 1 96 ? 4.133 -7.813 11.321 1.00 94.25 96 GLN A CA 1
ATOM 776 C C . GLN A 1 96 ? 3.839 -8.529 9.996 1.00 94.25 96 GLN A C 1
ATOM 778 O O . GLN A 1 96 ? 4.756 -9.088 9.384 1.00 94.25 96 GLN A O 1
ATOM 783 N N . LYS A 1 97 ? 2.573 -8.582 9.573 1.00 95.06 97 LYS A N 1
ATOM 784 C CA . LYS A 1 97 ? 2.154 -9.214 8.318 1.00 95.06 97 LYS A CA 1
ATOM 785 C C . LYS A 1 97 ? 2.384 -8.281 7.139 1.00 95.06 97 LYS A C 1
ATOM 787 O O . LYS A 1 97 ? 3.074 -8.690 6.206 1.00 95.06 97 LYS A O 1
ATOM 792 N N . ASP A 1 98 ? 1.885 -7.054 7.209 1.00 94.56 98 ASP A N 1
ATOM 793 C CA . ASP A 1 98 ? 1.986 -6.027 6.166 1.00 94.56 98 ASP A CA 1
ATOM 794 C C . ASP A 1 98 ? 3.441 -5.686 5.873 1.00 94.56 98 ASP A C 1
ATOM 796 O O . ASP A 1 98 ? 3.842 -5.546 4.720 1.00 94.56 98 ASP A O 1
ATOM 800 N N . PHE A 1 99 ? 4.300 -5.730 6.890 1.00 91.38 99 PHE A N 1
ATOM 801 C CA . PHE A 1 99 ? 5.724 -5.526 6.687 1.00 91.38 99 PHE A CA 1
ATOM 802 C C . PHE A 1 99 ? 6.390 -6.603 5.804 1.00 91.38 99 PHE A C 1
ATOM 804 O O . PHE A 1 99 ? 7.391 -6.340 5.135 1.00 91.38 99 PHE A O 1
ATOM 811 N N . LYS A 1 100 ? 5.824 -7.817 5.718 1.00 90.94 100 LYS A N 1
ATOM 812 C CA . LYS A 1 100 ? 6.293 -8.850 4.770 1.00 90.94 100 LYS A CA 1
ATOM 813 C C . LYS A 1 100 ? 5.958 -8.520 3.317 1.00 90.94 100 LYS A C 1
ATOM 815 O O . LYS A 1 100 ? 6.552 -9.138 2.430 1.00 90.94 100 LYS A O 1
ATOM 820 N N . TYR A 1 101 ? 4.992 -7.631 3.098 1.00 90.75 101 TYR A N 1
ATOM 821 C CA . TYR A 1 101 ? 4.589 -7.114 1.795 1.00 90.75 101 TYR A CA 1
ATOM 822 C C . TYR A 1 101 ? 5.331 -5.816 1.455 1.00 90.75 101 TYR A C 1
ATOM 824 O O . TYR A 1 101 ? 5.835 -5.684 0.346 1.00 90.75 101 TYR A O 1
ATOM 832 N N . LEU A 1 102 ? 5.493 -4.911 2.427 1.00 90.06 102 LEU A N 1
ATOM 833 C CA . LEU A 1 102 ? 6.187 -3.634 2.226 1.00 90.06 102 LEU A CA 1
ATOM 834 C C . LEU A 1 102 ? 7.699 -3.789 2.037 1.00 90.06 102 LEU A C 1
ATOM 836 O O . LEU A 1 102 ? 8.290 -3.060 1.244 1.00 90.06 102 LEU A O 1
ATOM 840 N N . ARG A 1 103 ? 8.338 -4.750 2.718 1.00 90.44 103 ARG A N 1
ATOM 841 C CA . ARG A 1 103 ? 9.800 -4.919 2.674 1.00 90.44 103 ARG A CA 1
ATOM 842 C C . ARG A 1 103 ? 10.361 -5.046 1.243 1.00 90.44 103 ARG A C 1
ATOM 844 O O . ARG A 1 103 ? 11.284 -4.295 0.941 1.00 90.44 103 ARG A O 1
ATOM 851 N N . PRO A 1 104 ? 9.836 -5.908 0.347 1.00 91.00 104 PRO A N 1
ATOM 852 C CA . PRO A 1 104 ? 10.291 -5.952 -1.046 1.00 91.00 104 PRO A CA 1
ATOM 853 C C . PRO A 1 104 ? 10.159 -4.614 -1.794 1.00 91.00 104 PRO A C 1
ATOM 855 O O . PRO A 1 104 ? 11.025 -4.273 -2.605 1.00 91.00 104 PRO A O 1
ATOM 858 N N . CYS A 1 105 ? 9.114 -3.828 -1.510 1.00 92.25 105 CYS A N 1
ATOM 859 C CA . CYS A 1 105 ? 8.939 -2.493 -2.087 1.00 92.25 105 CYS A CA 1
ATOM 860 C C . CYS A 1 105 ? 10.000 -1.515 -1.568 1.00 92.25 105 CYS A C 1
ATOM 862 O O . CYS A 1 105 ? 10.662 -0.839 -2.355 1.00 92.25 105 CYS A O 1
ATOM 864 N N . THR A 1 106 ? 10.223 -1.488 -0.255 1.00 91.31 106 THR A N 1
ATOM 865 C CA . THR A 1 106 ? 11.258 -0.664 0.381 1.00 91.31 106 THR A CA 1
ATOM 866 C C . THR A 1 106 ? 12.654 -1.034 -0.125 1.00 91.31 106 THR A C 1
ATOM 868 O O . THR A 1 106 ? 13.435 -0.157 -0.488 1.00 91.31 106 THR A O 1
ATOM 871 N N . ASP A 1 107 ? 12.970 -2.327 -0.223 1.00 90.50 107 ASP A N 1
ATOM 872 C CA . ASP A 1 107 ? 14.257 -2.801 -0.742 1.00 90.50 107 ASP A CA 1
ATOM 873 C C . ASP A 1 107 ? 14.45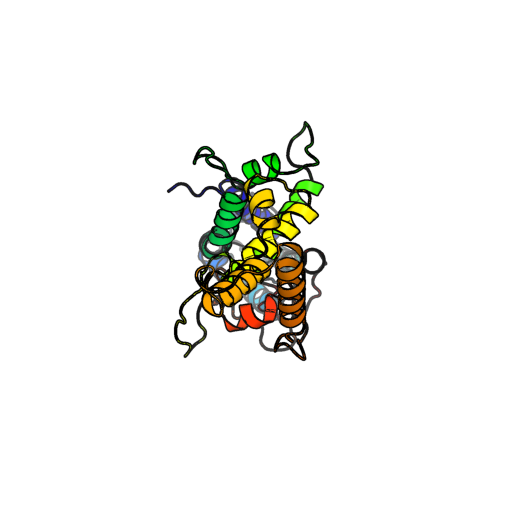4 -2.400 -2.215 1.00 90.50 107 ASP A C 1
ATOM 875 O O . ASP A 1 107 ? 15.574 -2.095 -2.633 1.00 90.50 107 ASP A O 1
ATOM 879 N N . THR A 1 108 ? 13.371 -2.357 -2.997 1.00 92.81 108 THR A N 1
ATOM 880 C CA . THR A 1 108 ? 13.384 -1.847 -4.376 1.00 92.81 108 THR A CA 1
ATOM 881 C C . THR A 1 108 ? 13.720 -0.359 -4.411 1.00 92.81 108 THR A C 1
ATOM 883 O O . THR A 1 108 ? 14.611 0.034 -5.160 1.00 92.81 108 THR A O 1
ATOM 886 N N . ILE A 1 109 ? 13.068 0.455 -3.576 1.00 93.19 109 ILE A N 1
ATOM 887 C CA . ILE A 1 109 ? 13.350 1.894 -3.449 1.00 93.19 109 ILE A CA 1
ATOM 888 C C . ILE A 1 109 ? 14.812 2.131 -3.072 1.00 93.19 109 ILE A C 1
ATOM 890 O O . ILE A 1 109 ? 15.500 2.930 -3.706 1.00 93.19 109 ILE A O 1
ATOM 894 N N . ILE A 1 110 ? 15.317 1.386 -2.085 1.00 90.88 110 ILE A N 1
ATOM 895 C CA . ILE A 1 110 ? 16.716 1.478 -1.665 1.00 90.88 110 ILE A CA 1
ATOM 896 C C . ILE A 1 110 ? 17.641 1.166 -2.841 1.00 90.88 110 ILE A C 1
ATOM 898 O O . ILE A 1 110 ? 18.570 1.923 -3.081 1.00 90.88 110 ILE A O 1
ATOM 902 N N . ARG A 1 111 ? 17.392 0.098 -3.607 1.00 90.94 111 ARG A N 1
ATOM 903 C CA . ARG A 1 111 ? 18.217 -0.249 -4.780 1.00 90.94 111 ARG A CA 1
ATOM 904 C C . ARG A 1 111 ? 18.145 0.791 -5.894 1.00 90.94 111 ARG A C 1
ATOM 906 O O . ARG A 1 111 ? 19.154 1.037 -6.540 1.00 90.94 111 ARG A O 1
ATOM 913 N N . LEU A 1 112 ? 16.979 1.396 -6.104 1.00 92.81 112 LEU A N 1
ATOM 914 C CA . LEU A 1 112 ? 16.776 2.407 -7.139 1.00 92.81 112 LEU A CA 1
ATOM 915 C C . LEU A 1 112 ? 17.549 3.705 -6.845 1.00 92.81 112 LEU A C 1
ATOM 917 O O . LEU A 1 112 ? 17.964 4.406 -7.768 1.00 92.81 112 LEU A O 1
ATOM 921 N N . PHE A 1 113 ? 17.752 4.035 -5.567 1.00 91.06 113 PHE A N 1
ATOM 922 C CA . PHE A 1 113 ? 18.384 5.293 -5.151 1.00 91.06 113 PHE A CA 1
ATOM 923 C C . PHE A 1 113 ? 19.799 5.134 -4.582 1.00 91.06 113 PHE A C 1
ATOM 925 O O . PHE A 1 113 ? 20.590 6.078 -4.623 1.00 91.06 113 PHE A O 1
ATOM 932 N N . ALA A 1 114 ? 20.159 3.957 -4.070 1.00 82.75 114 ALA A N 1
ATOM 933 C CA . ALA A 1 114 ? 21.479 3.706 -3.508 1.00 82.75 114 ALA A CA 1
ATOM 934 C C . ALA A 1 114 ? 22.482 3.320 -4.603 1.00 82.75 114 ALA A C 1
ATOM 936 O O . ALA A 1 114 ? 22.502 2.189 -5.080 1.00 82.75 114 ALA A O 1
ATOM 937 N N . HIS A 1 115 ? 23.395 4.236 -4.924 1.00 61.91 115 HIS A N 1
ATOM 938 C CA . HIS A 1 115 ? 24.597 3.929 -5.697 1.00 61.91 115 HIS A CA 1
ATOM 939 C C . HIS A 1 115 ? 25.808 3.869 -4.756 1.00 61.91 115 HIS A C 1
ATOM 941 O O . HIS A 1 115 ? 26.287 4.907 -4.307 1.00 61.91 115 HIS A O 1
ATOM 947 N N . ASN A 1 116 ? 26.267 2.667 -4.382 1.00 54.28 116 ASN A N 1
ATOM 948 C CA . ASN A 1 116 ? 27.427 2.455 -3.490 1.00 54.28 116 ASN A CA 1
ATOM 949 C C . ASN A 1 116 ? 27.395 3.235 -2.151 1.00 54.28 116 ASN A C 1
ATOM 951 O O . ASN A 1 116 ? 28.435 3.461 -1.531 1.00 54.28 116 ASN A O 1
ATOM 955 N N . ARG A 1 117 ? 26.214 3.667 -1.687 1.00 57.81 117 ARG A N 1
ATOM 956 C CA . ARG A 1 117 ? 26.064 4.461 -0.459 1.00 57.81 117 ARG A CA 1
ATOM 957 C C . ARG A 1 117 ? 25.939 3.587 0.787 1.00 57.81 117 ARG A C 1
ATOM 959 O O . ARG A 1 117 ? 25.593 2.409 0.733 1.00 57.81 117 ARG A O 1
ATOM 966 N N . ASN A 1 118 ? 26.248 4.219 1.916 1.00 56.53 118 ASN A N 1
ATOM 967 C CA . ASN A 1 118 ? 26.304 3.645 3.253 1.00 56.53 118 ASN A CA 1
ATOM 968 C C . ASN A 1 118 ? 25.055 2.786 3.585 1.00 56.53 118 ASN A C 1
ATOM 970 O O . ASN A 1 118 ? 23.931 3.264 3.433 1.00 56.53 118 ASN A O 1
ATOM 974 N N . PRO A 1 119 ? 25.220 1.543 4.084 1.00 55.56 119 PRO A N 1
ATOM 975 C CA . PRO A 1 119 ? 24.114 0.643 4.409 1.00 55.56 119 PRO A CA 1
ATOM 976 C C . PRO A 1 119 ? 23.157 1.119 5.521 1.00 55.56 119 PRO A C 1
ATOM 978 O O . PRO A 1 119 ? 22.144 0.443 5.706 1.00 55.56 119 PRO A O 1
ATOM 981 N N . TYR A 1 120 ? 23.438 2.218 6.232 1.00 61.34 120 TYR A N 1
ATOM 982 C CA . TYR A 1 120 ? 22.628 2.730 7.355 1.00 61.34 120 TYR A CA 1
ATOM 983 C C . TYR A 1 120 ? 21.559 3.779 6.979 1.00 61.34 120 TYR A C 1
ATOM 985 O O . TYR A 1 120 ? 20.999 4.407 7.870 1.00 61.34 120 TYR A O 1
ATOM 993 N N . VAL A 1 121 ? 21.279 3.995 5.691 1.00 76.62 121 VAL A N 1
ATOM 994 C CA . VAL A 1 121 ? 20.309 5.009 5.229 1.00 76.62 121 VAL A CA 1
ATOM 995 C C . VAL A 1 121 ? 18.943 4.368 4.939 1.00 76.62 121 VAL A C 1
ATOM 997 O O . VAL A 1 121 ? 18.879 3.258 4.400 1.00 76.62 121 VAL A O 1
ATOM 1000 N N . THR A 1 122 ? 17.862 5.049 5.321 1.00 86.50 122 THR A N 1
ATOM 1001 C CA . THR A 1 122 ? 16.471 4.586 5.177 1.00 86.50 122 THR A CA 1
ATOM 1002 C C . THR A 1 122 ? 15.934 4.843 3.769 1.00 86.50 122 THR A C 1
ATOM 1004 O O . THR A 1 122 ? 16.475 5.658 3.016 1.00 86.50 122 THR A O 1
ATOM 1007 N N . ALA A 1 123 ? 14.861 4.149 3.381 1.00 88.62 123 ALA A N 1
ATOM 1008 C CA . ALA A 1 123 ? 14.251 4.343 2.064 1.00 88.62 123 ALA A CA 1
ATOM 1009 C C . ALA A 1 123 ? 13.768 5.786 1.843 1.00 88.62 123 ALA A C 1
ATOM 1011 O O . ALA A 1 123 ? 13.997 6.346 0.771 1.00 88.62 123 ALA A O 1
ATOM 1012 N N . GLN A 1 124 ? 13.159 6.407 2.860 1.00 90.25 124 GLN A N 1
ATOM 1013 C CA . GLN A 1 124 ? 12.661 7.782 2.763 1.00 90.25 124 GLN A CA 1
ATOM 1014 C C . GLN A 1 124 ? 13.787 8.797 2.610 1.00 90.25 124 GLN A C 1
ATOM 1016 O O . GLN A 1 124 ? 13.691 9.680 1.763 1.00 90.25 124 GLN A O 1
ATOM 1021 N N . SER A 1 125 ? 14.868 8.659 3.381 1.00 88.62 125 SER A N 1
ATOM 1022 C CA . SER A 1 125 ? 16.008 9.576 3.281 1.00 88.62 125 SER A CA 1
ATOM 1023 C C . SER A 1 125 ? 16.721 9.455 1.931 1.00 88.62 125 SER A C 1
ATOM 1025 O O . SER A 1 125 ? 17.007 10.477 1.310 1.00 88.62 125 SER A O 1
ATOM 1027 N N . LEU A 1 126 ? 16.905 8.236 1.405 1.00 90.38 126 LEU A N 1
ATOM 1028 C CA . LEU A 1 126 ? 17.417 8.033 0.042 1.00 90.38 126 LEU A CA 1
ATOM 1029 C C . LEU A 1 126 ? 16.494 8.634 -1.026 1.00 90.38 126 LEU A C 1
ATOM 1031 O O . LEU A 1 126 ? 16.971 9.287 -1.954 1.00 90.38 126 LEU A O 1
ATOM 1035 N N . ALA A 1 127 ? 15.182 8.426 -0.901 1.00 92.25 127 ALA A N 1
ATOM 1036 C CA . ALA A 1 127 ? 14.213 8.971 -1.842 1.00 92.25 127 ALA A CA 1
ATOM 1037 C C . ALA A 1 127 ? 14.177 10.505 -1.792 1.00 92.25 127 ALA A C 1
ATOM 1039 O O . ALA A 1 127 ? 14.124 11.151 -2.837 1.00 92.25 127 ALA A O 1
ATOM 1040 N N . PHE A 1 128 ? 14.246 11.100 -0.598 1.00 92.06 128 PHE A N 1
ATOM 1041 C CA . PHE A 1 128 ? 14.286 12.552 -0.428 1.00 92.06 128 PHE A CA 1
ATOM 1042 C C . PHE A 1 128 ? 15.571 13.141 -1.011 1.00 92.06 128 PHE A C 1
ATOM 1044 O O . PHE A 1 128 ? 15.530 14.161 -1.696 1.00 92.06 128 PHE A O 1
ATOM 1051 N N . ASP A 1 129 ? 16.702 12.455 -0.840 1.00 90.44 129 ASP A N 1
ATOM 1052 C CA . ASP A 1 129 ? 17.964 12.819 -1.480 1.00 90.44 129 ASP A CA 1
ATOM 1053 C C . ASP A 1 129 ? 17.906 12.749 -3.012 1.00 90.44 129 ASP A C 1
ATOM 1055 O O . ASP A 1 129 ? 18.566 13.547 -3.685 1.00 90.44 129 ASP A O 1
ATOM 1059 N N . ALA A 1 130 ? 17.120 11.827 -3.561 1.00 92.19 130 ALA A N 1
ATOM 1060 C CA . ALA A 1 130 ? 16.909 11.680 -4.996 1.00 92.19 130 ALA A CA 1
ATOM 1061 C C . ALA A 1 130 ? 15.855 12.652 -5.562 1.00 92.19 130 ALA A C 1
ATOM 1063 O O . ALA A 1 130 ? 15.756 12.807 -6.778 1.00 92.19 130 ALA A O 1
ATOM 1064 N N . PHE A 1 131 ? 15.051 13.305 -4.721 1.00 95.06 131 PHE A N 1
ATOM 1065 C CA . PHE A 1 131 ? 13.941 14.141 -5.172 1.00 95.06 131 PHE A CA 1
ATOM 1066 C C . PHE A 1 131 ? 14.412 15.525 -5.645 1.00 95.06 131 PHE A C 1
ATOM 1068 O O . PHE A 1 131 ? 15.220 16.173 -4.984 1.00 95.06 131 PHE A O 1
ATOM 1075 N N . SER A 1 132 ? 13.913 16.003 -6.789 1.00 89.19 132 SER A N 1
ATOM 1076 C CA . SER A 1 132 ? 14.342 17.285 -7.374 1.00 89.19 132 SER A CA 1
ATOM 1077 C C . SER A 1 132 ? 13.832 18.513 -6.625 1.00 89.19 132 SER A C 1
ATOM 1079 O O . SER A 1 132 ? 14.553 19.501 -6.500 1.00 89.19 132 SER A O 1
ATOM 1081 N N . SER A 1 133 ? 12.596 18.472 -6.129 1.00 85.81 133 SER A N 1
ATOM 1082 C CA . SER A 1 133 ? 11.926 19.619 -5.507 1.00 85.81 133 SER A CA 1
ATOM 1083 C C . SER A 1 133 ? 12.092 19.602 -3.988 1.00 85.81 133 SER A C 1
ATOM 1085 O O . SER A 1 133 ? 11.114 19.563 -3.249 1.00 85.81 133 SER A O 1
ATOM 1087 N N . LYS A 1 134 ? 13.339 19.586 -3.505 1.00 81.38 134 LYS A N 1
ATOM 1088 C CA . LYS A 1 134 ? 13.611 19.546 -2.059 1.00 81.38 134 LYS A CA 1
ATOM 1089 C C . LYS A 1 134 ? 13.262 20.873 -1.400 1.00 81.38 134 LYS A C 1
ATOM 1091 O O . LYS A 1 134 ? 13.628 21.936 -1.903 1.00 81.38 134 LYS A O 1
ATOM 1096 N N . THR A 1 135 ? 12.646 20.804 -0.225 1.00 78.75 135 THR A N 1
ATOM 1097 C CA . THR A 1 135 ? 12.485 21.970 0.648 1.00 78.75 135 THR A CA 1
ATOM 1098 C C . THR A 1 135 ? 13.604 22.018 1.688 1.00 78.75 135 THR A C 1
ATOM 1100 O O . THR A 1 135 ? 14.143 20.985 2.088 1.00 78.75 135 THR A O 1
ATOM 1103 N N . LEU A 1 136 ? 13.945 23.221 2.162 1.00 77.06 136 LEU A N 1
ATOM 1104 C CA . LEU A 1 136 ? 14.929 23.403 3.241 1.00 77.06 136 LEU A CA 1
ATOM 1105 C C . LEU A 1 136 ? 14.428 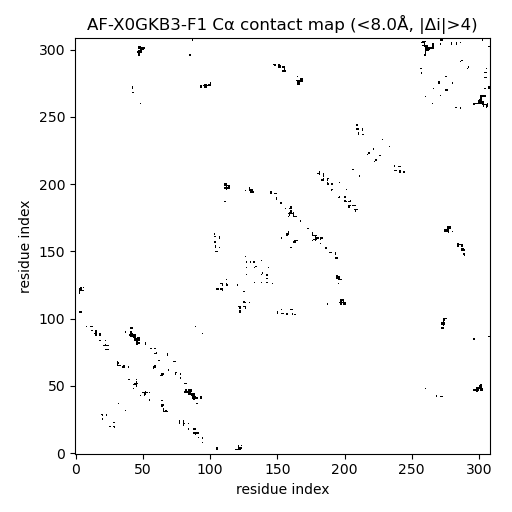22.893 4.604 1.00 77.06 136 LEU A C 1
ATOM 1107 O O . LEU A 1 136 ? 15.231 22.717 5.515 1.00 77.06 136 LEU A O 1
ATOM 1111 N N . LEU A 1 137 ? 13.117 22.669 4.748 1.00 80.94 137 LEU A N 1
ATOM 1112 C CA . LEU A 1 137 ? 12.476 22.207 5.983 1.00 80.94 137 LEU A CA 1
ATOM 1113 C C . LEU A 1 137 ? 12.319 20.677 6.035 1.00 80.94 137 LEU A C 1
ATOM 1115 O O . LEU A 1 137 ? 11.830 20.156 7.034 1.00 80.94 137 LEU A O 1
ATOM 1119 N N . GLY A 1 138 ? 12.754 19.965 4.989 1.00 82.06 138 GLY A N 1
ATOM 1120 C CA . GLY A 1 138 ? 12.665 18.509 4.878 1.00 82.06 138 GLY A CA 1
ATOM 1121 C C . GLY A 1 138 ? 11.563 18.023 3.922 1.00 82.06 138 GLY A C 1
ATOM 1122 O O . GLY A 1 138 ? 11.112 18.781 3.056 1.00 82.06 138 GLY A O 1
ATOM 1123 N N . PRO A 1 139 ? 11.168 16.742 4.033 1.00 86.00 139 PRO A N 1
ATOM 1124 C CA . PRO A 1 139 ? 10.074 16.146 3.267 1.00 86.00 139 PRO A CA 1
ATOM 1125 C C . PRO A 1 139 ? 8.760 16.925 3.409 1.00 86.00 139 PRO A C 1
ATOM 1127 O O . PRO A 1 139 ? 8.272 17.123 4.520 1.00 86.00 139 PRO A O 1
ATOM 1130 N N . ASP A 1 140 ? 8.177 17.349 2.288 1.00 90.38 140 ASP A N 1
ATOM 1131 C CA . ASP A 1 140 ? 6.885 18.036 2.243 1.00 90.38 140 ASP A CA 1
ATOM 1132 C C . ASP A 1 140 ? 5.769 17.132 1.691 1.00 90.38 140 ASP A C 1
ATOM 1134 O O . ASP A 1 140 ? 5.982 15.967 1.343 1.00 90.38 140 ASP A O 1
ATOM 1138 N N . VAL A 1 141 ? 4.546 17.668 1.620 1.00 91.62 141 VAL A N 1
ATOM 1139 C CA . VAL A 1 141 ? 3.379 16.927 1.112 1.00 91.62 141 VAL A CA 1
ATOM 1140 C C . VAL A 1 141 ? 3.589 16.433 -0.320 1.00 91.62 141 VAL A C 1
ATOM 1142 O O . VAL A 1 141 ? 3.237 15.296 -0.628 1.00 91.62 141 VAL A O 1
ATOM 1145 N N . VAL A 1 142 ? 4.233 17.240 -1.169 1.00 94.00 142 VAL A N 1
ATOM 1146 C CA . VAL A 1 142 ? 4.485 16.894 -2.571 1.00 94.00 142 VAL A CA 1
ATOM 1147 C C . VAL A 1 142 ? 5.437 15.708 -2.647 1.00 94.00 142 VAL A C 1
ATOM 1149 O O . VAL A 1 142 ? 5.161 14.750 -3.366 1.00 94.00 142 VAL A O 1
ATOM 1152 N N . PHE A 1 143 ? 6.525 15.724 -1.875 1.00 95.12 143 PHE A N 1
ATOM 1153 C CA . PHE A 1 143 ? 7.434 14.588 -1.779 1.00 95.12 143 PHE A CA 1
ATOM 1154 C C . PHE A 1 143 ? 6.700 13.310 -1.357 1.00 95.12 143 PHE A C 1
ATOM 1156 O O . PHE A 1 143 ? 6.845 12.281 -2.022 1.00 95.12 143 PHE A O 1
ATOM 1163 N N . PHE A 1 144 ? 5.888 13.362 -0.295 1.00 93.81 144 PHE A N 1
ATOM 1164 C CA . PHE A 1 144 ? 5.170 12.177 0.179 1.00 93.81 144 PHE A CA 1
ATOM 1165 C C . PHE A 1 144 ? 4.152 11.665 -0.843 1.00 93.81 144 PHE A C 1
ATOM 1167 O O . PHE A 1 144 ? 4.024 10.453 -1.003 1.00 93.81 144 PHE A O 1
ATOM 1174 N N . GLU A 1 145 ? 3.467 12.543 -1.577 1.00 95.31 145 GLU A N 1
ATOM 1175 C CA . GLU A 1 145 ? 2.606 12.139 -2.694 1.00 95.31 145 GLU A CA 1
ATOM 1176 C C . GLU A 1 145 ? 3.395 11.406 -3.786 1.00 95.31 145 GLU A C 1
ATOM 1178 O O . GLU A 1 145 ? 2.989 10.327 -4.223 1.00 95.31 145 GLU A O 1
ATOM 1183 N N . LYS A 1 146 ? 4.552 11.939 -4.203 1.00 96.81 146 LYS A N 1
ATOM 1184 C CA . LYS A 1 146 ? 5.388 11.293 -5.232 1.00 96.81 146 LYS A CA 1
ATOM 1185 C C . LYS A 1 146 ? 5.981 9.975 -4.749 1.00 96.81 146 LYS A C 1
ATOM 1187 O O . LYS A 1 146 ? 6.026 9.016 -5.518 1.00 96.81 146 LYS A O 1
ATOM 1192 N N . LEU A 1 147 ? 6.377 9.896 -3.480 1.00 95.50 147 LEU A N 1
ATOM 1193 C CA . LEU A 1 147 ? 6.868 8.661 -2.878 1.00 95.50 147 LEU A CA 1
ATOM 1194 C C . LEU A 1 147 ? 5.765 7.593 -2.817 1.00 95.50 147 LEU A C 1
ATOM 1196 O O . LEU A 1 147 ? 6.025 6.439 -3.155 1.00 95.50 147 LEU A O 1
ATOM 1200 N N . LYS A 1 148 ? 4.529 7.967 -2.459 1.00 95.50 148 LYS A N 1
ATOM 1201 C CA . LYS A 1 148 ? 3.373 7.055 -2.486 1.00 95.50 148 LYS A CA 1
ATOM 1202 C C . LYS A 1 148 ? 3.091 6.537 -3.894 1.00 95.50 148 LYS A C 1
ATOM 1204 O O . LYS A 1 148 ? 2.944 5.330 -4.056 1.00 95.50 148 LYS A O 1
ATOM 1209 N N . CYS A 1 149 ? 3.093 7.404 -4.913 1.00 97.06 149 CYS A N 1
ATOM 1210 C CA . CYS A 1 149 ? 2.952 6.965 -6.308 1.00 97.06 149 CYS A CA 1
ATOM 1211 C C . CYS A 1 149 ? 4.019 5.934 -6.696 1.00 97.06 149 CYS A C 1
ATOM 1213 O O . CYS A 1 149 ? 3.708 4.942 -7.350 1.00 97.06 149 CYS A O 1
ATOM 1215 N N . LEU A 1 150 ? 5.267 6.145 -6.270 1.00 96.81 150 LEU A N 1
ATOM 1216 C CA . LEU A 1 150 ? 6.354 5.213 -6.551 1.00 96.81 150 LEU A CA 1
ATOM 1217 C C . LEU A 1 150 ? 6.144 3.858 -5.854 1.00 96.81 150 LEU A C 1
ATOM 1219 O O . LEU A 1 150 ? 6.330 2.818 -6.483 1.00 96.81 150 LEU A O 1
ATOM 1223 N N . TYR A 1 151 ? 5.714 3.854 -4.587 1.00 95.81 151 TYR A N 1
ATOM 1224 C CA . TYR A 1 151 ? 5.342 2.623 -3.878 1.00 95.81 151 TYR A CA 1
ATOM 1225 C C . TYR A 1 151 ? 4.197 1.884 -4.584 1.00 95.81 151 TYR A C 1
ATOM 1227 O O . TYR A 1 151 ? 4.330 0.686 -4.828 1.00 95.81 151 TYR A O 1
ATOM 1235 N N . LEU A 1 152 ? 3.123 2.584 -4.967 1.00 96.31 152 LEU A N 1
ATOM 1236 C CA . LEU A 1 152 ? 1.982 1.998 -5.681 1.00 96.31 152 LEU A CA 1
ATOM 1237 C C . LEU A 1 152 ? 2.402 1.387 -7.024 1.00 96.31 152 LEU A C 1
ATOM 1239 O O . LEU A 1 152 ? 2.004 0.267 -7.339 1.00 96.31 152 LEU A O 1
ATOM 1243 N N . PHE A 1 153 ? 3.285 2.060 -7.770 1.00 96.38 153 PHE A N 1
ATOM 1244 C CA . PHE A 1 153 ? 3.845 1.512 -9.005 1.00 96.38 153 PHE A CA 1
ATOM 1245 C C . PHE A 1 153 ? 4.617 0.209 -8.752 1.00 96.38 153 PHE A C 1
ATOM 1247 O O . PHE A 1 153 ? 4.439 -0.776 -9.471 1.00 96.38 153 PHE A O 1
ATOM 1254 N N . ILE A 1 154 ? 5.463 0.181 -7.714 1.00 95.75 154 ILE A N 1
ATOM 1255 C CA . ILE A 1 154 ? 6.219 -1.024 -7.351 1.00 95.75 154 ILE A CA 1
ATOM 1256 C C . ILE A 1 154 ? 5.272 -2.148 -6.927 1.00 95.75 154 ILE A C 1
ATOM 1258 O O . ILE A 1 154 ? 5.487 -3.292 -7.312 1.00 95.75 154 ILE A O 1
ATOM 1262 N N . MET A 1 155 ? 4.228 -1.843 -6.157 1.00 94.94 155 MET A N 1
ATOM 1263 C CA . MET A 1 155 ? 3.230 -2.825 -5.737 1.00 94.94 155 MET A CA 1
ATOM 1264 C C . MET A 1 155 ? 2.472 -3.419 -6.935 1.00 94.94 155 MET A C 1
ATOM 1266 O O . MET A 1 155 ? 2.318 -4.638 -7.004 1.00 94.94 155 MET A O 1
ATOM 1270 N N . GLY A 1 156 ? 2.100 -2.595 -7.922 1.00 93.12 156 GLY A N 1
ATOM 1271 C CA . GLY A 1 156 ? 1.429 -3.028 -9.155 1.00 93.12 156 GLY A CA 1
ATOM 1272 C C . GLY A 1 156 ? 2.297 -3.868 -10.109 1.00 93.12 156 GLY A C 1
ATOM 1273 O O . GLY A 1 156 ? 1.776 -4.544 -11.001 1.00 93.12 156 GLY A O 1
ATOM 1274 N N . ASP A 1 157 ? 3.623 -3.881 -9.938 1.00 92.69 157 ASP A N 1
ATOM 1275 C CA . ASP A 1 157 ? 4.544 -4.751 -10.689 1.00 92.69 157 ASP A CA 1
ATOM 1276 C C . ASP A 1 157 ? 5.564 -5.473 -9.798 1.00 92.69 157 ASP A C 1
ATOM 1278 O O . ASP A 1 157 ? 6.696 -5.749 -10.206 1.00 92.69 157 ASP A O 1
ATOM 1282 N N . MET A 1 158 ? 5.150 -5.820 -8.575 1.00 91.12 158 MET A N 1
ATOM 1283 C CA . MET A 1 158 ? 6.040 -6.391 -7.562 1.00 91.12 158 MET A CA 1
ATOM 1284 C C . MET A 1 158 ? 6.748 -7.643 -8.075 1.00 91.12 158 MET A C 1
ATOM 1286 O O . MET A 1 158 ? 7.953 -7.788 -7.870 1.00 91.12 158 MET A O 1
ATOM 1290 N N . VAL A 1 159 ? 6.029 -8.533 -8.763 1.00 90.81 159 VAL A N 1
ATOM 1291 C CA . VAL A 1 159 ? 6.593 -9.799 -9.259 1.00 90.81 159 VAL A CA 1
ATOM 1292 C C . VAL A 1 159 ? 7.699 -9.543 -10.279 1.00 90.81 159 VAL A C 1
ATOM 1294 O O . VAL A 1 159 ? 8.798 -10.076 -10.138 1.00 90.81 159 VAL A O 1
ATOM 1297 N N . GLY A 1 160 ? 7.444 -8.682 -11.270 1.00 90.62 160 GLY A N 1
ATOM 1298 C CA . GLY A 1 160 ? 8.418 -8.376 -12.318 1.00 90.62 160 GLY A CA 1
ATOM 1299 C C . GLY A 1 160 ? 9.651 -7.647 -11.780 1.00 90.62 160 GLY A C 1
ATOM 1300 O O . GLY A 1 160 ? 10.770 -7.911 -12.221 1.00 90.62 160 GLY A O 1
ATOM 1301 N N . ILE A 1 161 ? 9.464 -6.773 -10.788 1.00 92.69 161 ILE A N 1
ATOM 1302 C CA . ILE A 1 161 ? 10.539 -5.979 -10.183 1.00 92.69 161 ILE A CA 1
ATOM 1303 C C . ILE A 1 161 ? 11.375 -6.813 -9.201 1.00 92.69 161 ILE A C 1
ATOM 1305 O O . ILE A 1 161 ? 12.606 -6.857 -9.288 1.00 92.69 161 ILE A O 1
ATOM 1309 N N . THR A 1 162 ? 10.724 -7.469 -8.242 1.00 89.31 162 THR A N 1
ATOM 1310 C CA . THR A 1 162 ? 11.402 -8.093 -7.093 1.00 89.31 162 THR A CA 1
ATOM 1311 C C . THR A 1 162 ? 11.799 -9.542 -7.361 1.00 89.31 162 THR A C 1
ATOM 1313 O O . THR A 1 162 ? 12.811 -10.017 -6.828 1.00 89.31 162 THR A O 1
ATOM 1316 N N . GLY A 1 163 ? 11.060 -10.232 -8.234 1.00 87.44 163 GLY A N 1
ATOM 1317 C CA . GLY A 1 163 ? 11.149 -11.680 -8.392 1.00 87.44 163 GLY A CA 1
ATOM 1318 C C . GLY A 1 163 ? 10.571 -12.449 -7.197 1.00 87.44 163 GLY A C 1
ATOM 1319 O O . GLY A 1 163 ? 10.912 -13.613 -7.004 1.00 87.44 163 GLY A O 1
ATOM 1320 N N . GLU A 1 164 ? 9.754 -11.808 -6.355 1.00 86.88 164 GLU A N 1
ATOM 1321 C CA . GLU A 1 164 ? 9.011 -12.476 -5.288 1.00 86.88 164 GLU A CA 1
ATOM 1322 C C . GLU A 1 164 ? 7.568 -12.734 -5.718 1.00 86.88 164 GLU A C 1
ATOM 1324 O O . GLU A 1 164 ? 6.880 -11.835 -6.203 1.00 86.88 164 GLU A O 1
ATOM 1329 N N . TRP A 1 165 ? 7.095 -13.963 -5.505 1.00 85.31 165 TRP A N 1
ATOM 1330 C CA . TRP A 1 165 ? 5.704 -14.322 -5.761 1.00 85.31 165 TRP A CA 1
ATOM 1331 C C . TRP A 1 165 ? 4.774 -13.863 -4.624 1.00 85.31 165 TRP A C 1
ATOM 1333 O O . TRP A 1 165 ? 5.165 -13.904 -3.446 1.00 85.31 165 TRP A O 1
ATOM 1343 N N . PRO A 1 166 ? 3.520 -13.493 -4.951 1.00 91.56 166 PRO A N 1
ATOM 1344 C CA . PRO A 1 166 ? 2.435 -13.438 -3.984 1.00 91.56 166 PRO A CA 1
ATOM 1345 C C . PRO A 1 166 ? 2.201 -14.821 -3.351 1.00 91.56 166 PRO A C 1
ATOM 1347 O O . PRO A 1 166 ? 2.764 -15.835 -3.771 1.00 91.56 166 PRO A O 1
ATOM 1350 N N . LEU A 1 167 ? 1.359 -14.874 -2.323 1.00 93.31 167 LEU A N 1
ATOM 1351 C CA . LEU A 1 167 ? 0.907 -16.139 -1.750 1.00 93.31 167 LEU A CA 1
ATOM 1352 C C . LEU A 1 167 ? 0.131 -16.935 -2.803 1.00 93.31 167 LEU A C 1
ATOM 1354 O O . LEU A 1 167 ? -0.645 -16.369 -3.562 1.00 93.31 167 LEU A O 1
ATOM 1358 N N . LEU A 1 168 ? 0.335 -18.245 -2.846 1.00 92.56 168 LEU A N 1
ATOM 1359 C CA . LEU A 1 168 ? -0.354 -19.106 -3.803 1.00 92.56 168 LEU A CA 1
ATOM 1360 C C . LEU A 1 168 ? -1.813 -19.319 -3.399 1.00 92.56 168 LEU A C 1
ATOM 1362 O O . LEU A 1 168 ? -2.123 -19.445 -2.208 1.00 92.56 168 LEU A O 1
ATOM 1366 N N . GLU A 1 169 ? -2.698 -19.403 -4.390 1.00 93.19 169 GLU A N 1
ATOM 1367 C CA . GLU A 1 169 ? -4.054 -19.898 -4.168 1.00 93.19 169 GLU A CA 1
ATOM 1368 C C . GLU A 1 169 ? -4.048 -21.414 -3.915 1.00 93.19 169 GLU A C 1
ATOM 1370 O O . GLU A 1 169 ? -3.081 -22.133 -4.188 1.00 93.19 169 GLU A O 1
ATOM 1375 N N . VAL A 1 170 ? -5.146 -21.922 -3.353 1.00 90.88 170 VAL A N 1
ATOM 1376 C CA . VAL A 1 170 ? -5.279 -23.354 -3.061 1.00 90.88 170 VAL A CA 1
ATOM 1377 C C . VAL A 1 170 ? -5.191 -24.153 -4.363 1.00 90.88 170 VAL A C 1
ATOM 1379 O O . VAL A 1 170 ? -6.017 -23.988 -5.255 1.00 90.88 170 VAL A O 1
ATOM 1382 N N . GLY A 1 171 ? -4.208 -25.052 -4.443 1.00 90.00 171 GLY A N 1
ATOM 1383 C CA . GLY A 1 171 ? -3.984 -25.911 -5.609 1.00 90.00 171 GLY A CA 1
ATOM 1384 C C . GLY A 1 171 ? -3.023 -25.341 -6.655 1.00 90.00 171 GLY A C 1
ATOM 1385 O O . GLY A 1 171 ? -2.710 -26.044 -7.613 1.00 90.00 171 GLY A O 1
ATOM 1386 N N . GLU A 1 172 ? -2.513 -24.120 -6.477 1.00 90.50 172 GLU A N 1
ATOM 1387 C CA . GLU A 1 172 ? -1.463 -23.585 -7.344 1.00 90.50 172 GLU A CA 1
ATOM 1388 C C . GLU A 1 172 ? -0.084 -24.164 -7.004 1.00 90.50 172 GLU A C 1
ATOM 1390 O O . GLU A 1 172 ? 0.235 -24.477 -5.854 1.00 90.50 172 GLU A O 1
ATOM 1395 N N . MET A 1 173 ? 0.756 -24.285 -8.032 1.00 83.94 173 MET A N 1
ATOM 1396 C CA . MET A 1 173 ? 2.143 -24.716 -7.902 1.00 83.94 173 MET A CA 1
ATOM 1397 C C . MET A 1 173 ? 3.078 -23.506 -8.014 1.00 83.94 173 MET A C 1
ATOM 1399 O O . MET A 1 173 ? 2.813 -22.606 -8.811 1.00 83.94 173 MET A O 1
ATOM 1403 N N . PRO A 1 174 ? 4.194 -23.473 -7.265 1.00 77.69 174 PRO A N 1
ATOM 1404 C CA . PRO A 1 174 ? 5.202 -22.437 -7.444 1.00 77.69 174 PRO A CA 1
ATOM 1405 C C . PRO A 1 174 ? 5.758 -22.463 -8.874 1.00 77.69 174 PRO A C 1
ATOM 1407 O O . PRO A 1 174 ? 6.176 -23.513 -9.362 1.00 77.69 174 PRO A O 1
ATOM 1410 N N . HIS A 1 175 ? 5.811 -21.301 -9.520 1.00 72.12 175 HIS A N 1
ATOM 1411 C CA . HIS A 1 175 ? 6.484 -21.118 -10.804 1.00 72.12 175 HIS A CA 1
ATOM 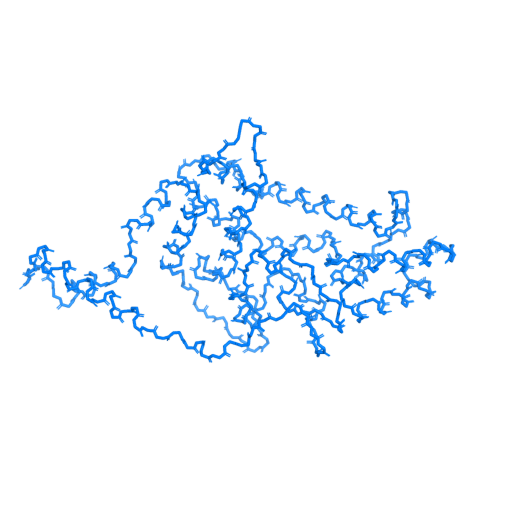1412 C C . HIS A 1 175 ? 7.835 -20.426 -10.613 1.00 72.12 175 HIS A C 1
ATOM 1414 O O . HIS A 1 175 ? 8.042 -19.682 -9.650 1.00 72.12 175 HIS A O 1
ATOM 1420 N N . GLU A 1 176 ? 8.759 -20.645 -11.546 1.00 71.88 176 GLU A N 1
ATOM 1421 C CA . GLU A 1 176 ? 10.054 -19.970 -11.526 1.00 71.88 176 GLU A CA 1
ATOM 1422 C C . GLU A 1 176 ? 9.849 -18.457 -11.673 1.00 71.88 176 GLU A C 1
ATOM 1424 O O . GLU A 1 176 ? 9.176 -17.987 -12.593 1.00 71.88 176 GLU A O 1
ATOM 1429 N N . CYS A 1 177 ? 10.366 -17.684 -10.716 1.00 66.06 177 CYS A N 1
ATOM 1430 C CA . CYS A 1 177 ? 10.217 -16.238 -10.742 1.00 66.06 177 CYS A CA 1
ATOM 1431 C C . CYS A 1 177 ? 11.372 -15.619 -11.519 1.00 66.06 177 CYS A C 1
ATOM 1433 O O . CYS A 1 177 ? 12.532 -15.731 -11.120 1.00 66.06 177 CYS A O 1
ATOM 1435 N N . VAL A 1 178 ? 11.048 -14.934 -12.610 1.00 71.94 178 VAL A N 1
ATOM 1436 C CA . VAL A 1 178 ? 12.038 -14.238 -13.425 1.00 71.94 178 VAL A CA 1
ATOM 1437 C C . VAL A 1 178 ? 11.857 -12.745 -13.213 1.00 71.94 178 VAL A C 1
ATOM 1439 O O . VAL A 1 178 ? 10.831 -12.175 -13.580 1.00 71.94 178 VAL A O 1
ATOM 1442 N N . ARG A 1 179 ? 12.870 -12.102 -12.622 1.00 81.31 179 ARG A N 1
ATOM 1443 C CA . ARG A 1 179 ? 12.958 -10.638 -12.618 1.00 81.31 179 ARG A CA 1
ATOM 1444 C C . ARG A 1 179 ? 12.996 -10.157 -14.060 1.00 81.31 179 ARG A C 1
ATOM 1446 O O . ARG A 1 179 ? 13.836 -10.612 -14.834 1.00 81.31 179 ARG A O 1
ATOM 1453 N N . LEU A 1 180 ? 12.116 -9.227 -14.402 1.00 84.81 180 LEU A N 1
ATOM 1454 C CA . LEU A 1 180 ? 11.992 -8.713 -15.757 1.00 84.81 180 LEU A CA 1
ATOM 1455 C C . LEU A 1 180 ? 12.780 -7.402 -15.869 1.00 84.81 180 LEU A C 1
ATOM 1457 O O . LEU A 1 180 ? 12.406 -6.417 -15.228 1.00 84.81 180 LEU A O 1
ATOM 1461 N N . PRO A 1 181 ? 13.835 -7.329 -16.705 1.00 90.56 181 PRO A N 1
ATOM 1462 C CA . PRO A 1 181 ? 14.560 -6.077 -16.935 1.00 90.56 181 PRO A CA 1
ATOM 1463 C C . PRO A 1 181 ? 13.637 -4.930 -17.374 1.00 90.56 181 PRO A C 1
ATOM 1465 O O . PRO A 1 181 ? 13.794 -3.797 -16.925 1.00 90.56 181 PRO A O 1
ATOM 1468 N N . ARG A 1 182 ? 12.599 -5.243 -18.165 1.00 91.31 182 ARG A N 1
ATOM 1469 C CA . ARG A 1 182 ? 11.554 -4.291 -18.576 1.00 91.31 182 ARG A CA 1
ATOM 1470 C C . ARG A 1 182 ? 10.828 -3.654 -17.387 1.00 91.31 182 ARG A C 1
ATOM 1472 O O . ARG A 1 182 ? 10.497 -2.474 -17.444 1.00 91.31 182 ARG A O 1
ATOM 1479 N N . SER A 1 183 ? 10.591 -4.391 -16.304 1.00 93.94 183 SER A N 1
ATOM 1480 C CA . SER A 1 183 ? 9.937 -3.851 -15.107 1.00 93.94 183 SER A CA 1
ATOM 1481 C C . SER A 1 183 ? 10.787 -2.780 -14.423 1.00 93.94 183 SER A C 1
ATOM 1483 O O . SER A 1 183 ? 10.268 -1.721 -14.081 1.00 93.94 183 SER A O 1
ATOM 1485 N N . TRP A 1 184 ? 12.101 -3.001 -14.307 1.00 94.69 184 TRP A N 1
ATOM 1486 C CA . TRP A 1 184 ? 13.037 -2.002 -13.775 1.00 94.69 184 TRP A CA 1
ATOM 1487 C C . TRP A 1 184 ? 13.191 -0.788 -14.693 1.00 94.69 184 TRP A C 1
ATOM 1489 O O . TRP A 1 184 ? 13.221 0.340 -14.209 1.00 94.69 184 TRP A O 1
ATOM 1499 N N . TYR A 1 185 ? 13.215 -1.004 -16.010 1.00 95.38 185 TYR A N 1
ATOM 1500 C CA . TYR A 1 185 ? 13.199 0.081 -16.993 1.00 95.38 185 TYR A CA 1
ATOM 1501 C C . TYR A 1 185 ? 11.962 0.978 -16.828 1.00 95.38 185 TYR A C 1
ATOM 1503 O O . TYR A 1 185 ? 12.085 2.199 -16.715 1.00 95.38 185 TYR A O 1
ATOM 1511 N N . ARG A 1 186 ? 10.762 0.382 -16.725 1.00 95.88 186 ARG A N 1
ATOM 1512 C CA . ARG A 1 186 ? 9.518 1.136 -16.493 1.00 95.88 186 ARG A CA 1
ATOM 1513 C C . ARG A 1 186 ? 9.524 1.863 -15.147 1.00 95.88 186 ARG A C 1
ATOM 1515 O O . ARG A 1 186 ? 9.146 3.030 -15.103 1.00 95.88 186 ARG A O 1
ATOM 1522 N N . LEU A 1 187 ? 9.993 1.207 -14.082 1.00 96.88 187 LEU A N 1
ATOM 1523 C CA . LEU A 1 187 ? 10.137 1.819 -12.758 1.00 96.88 187 LEU A CA 1
ATOM 1524 C C . LEU A 1 187 ? 11.048 3.053 -12.798 1.00 96.88 187 LEU A C 1
ATOM 1526 O O . LEU A 1 187 ? 10.714 4.075 -12.207 1.00 96.88 187 LEU A O 1
ATOM 1530 N N . ALA A 1 188 ? 12.179 2.984 -13.503 1.00 97.12 188 ALA A N 1
ATOM 1531 C CA . ALA A 1 188 ? 13.108 4.105 -13.610 1.00 97.12 188 ALA A CA 1
ATOM 1532 C C . ALA A 1 188 ? 12.505 5.293 -14.378 1.00 97.12 188 ALA A C 1
ATOM 1534 O O . ALA A 1 188 ? 12.656 6.443 -13.959 1.00 97.12 188 ALA A O 1
ATOM 1535 N N . HIS A 1 189 ? 11.771 5.032 -15.467 1.00 97.69 189 HIS A N 1
ATOM 1536 C CA . HIS A 1 189 ? 11.025 6.078 -16.177 1.00 97.69 189 HIS A CA 1
ATOM 1537 C C . HIS A 1 189 ? 9.949 6.716 -15.305 1.00 97.69 189 HIS A C 1
ATOM 1539 O O . HIS A 1 189 ? 9.829 7.941 -15.298 1.00 97.69 189 HIS A O 1
ATOM 1545 N N . GLU A 1 190 ? 9.209 5.908 -14.548 1.00 97.94 190 GLU A N 1
ATOM 1546 C CA . GLU A 1 190 ? 8.185 6.404 -13.634 1.00 97.94 190 GLU A CA 1
ATOM 1547 C C . GLU A 1 190 ? 8.795 7.246 -12.508 1.00 97.94 190 GLU A C 1
ATOM 1549 O O . GLU A 1 190 ? 8.344 8.362 -12.256 1.00 97.94 190 GLU A O 1
ATOM 1554 N N . ALA A 1 191 ? 9.879 6.779 -11.887 1.00 97.88 191 ALA A N 1
ATOM 1555 C CA . ALA A 1 191 ? 10.595 7.536 -10.866 1.00 97.88 191 ALA A CA 1
ATOM 1556 C C . ALA A 1 191 ? 11.076 8.895 -11.403 1.00 97.88 191 ALA A C 1
ATOM 1558 O O . ALA A 1 191 ? 10.855 9.925 -10.764 1.00 97.88 191 ALA A O 1
ATOM 1559 N N . ARG A 1 192 ? 11.639 8.922 -12.619 1.00 97.38 192 ARG A N 1
ATOM 1560 C CA . ARG A 1 192 ? 12.043 10.167 -13.287 1.00 97.38 192 ARG A CA 1
ATOM 1561 C C . ARG A 1 192 ? 10.854 11.091 -13.556 1.00 97.38 192 ARG A C 1
ATOM 1563 O O . ARG A 1 192 ? 10.948 12.289 -13.299 1.00 97.38 192 ARG A O 1
ATOM 1570 N N . ARG A 1 193 ? 9.723 10.549 -14.023 1.00 97.44 193 ARG A N 1
ATOM 1571 C CA . ARG A 1 193 ? 8.472 11.299 -14.248 1.00 97.44 193 ARG A CA 1
ATOM 1572 C C . ARG A 1 193 ? 7.937 11.920 -12.955 1.00 97.44 193 ARG A C 1
ATOM 1574 O O . ARG A 1 193 ? 7.415 13.031 -12.982 1.00 97.44 193 ARG A O 1
ATOM 1581 N N . LEU A 1 194 ? 8.084 11.217 -11.834 1.00 97.25 194 LEU A N 1
ATOM 1582 C CA . LEU A 1 194 ? 7.691 11.680 -10.503 1.00 97.25 194 LEU A CA 1
ATOM 1583 C C . LEU A 1 194 ? 8.683 12.686 -9.888 1.00 97.25 194 LEU A C 1
ATOM 1585 O O . LEU A 1 194 ? 8.384 13.236 -8.833 1.00 97.25 194 LEU A O 1
ATOM 1589 N N . GLY A 1 195 ? 9.815 12.969 -10.544 1.00 96.81 195 GLY A N 1
ATOM 1590 C CA . GLY A 1 195 ? 10.808 13.953 -10.099 1.00 96.81 195 GLY A CA 1
ATOM 1591 C C . GLY A 1 195 ? 11.970 13.371 -9.290 1.00 96.81 195 GLY A C 1
ATOM 1592 O O . GLY A 1 195 ? 12.688 14.127 -8.636 1.00 96.81 195 GLY A O 1
ATOM 1593 N N . PHE A 1 196 ? 12.174 12.052 -9.317 1.00 96.75 196 PHE A N 1
ATOM 1594 C CA . PHE A 1 196 ? 13.312 11.401 -8.671 1.00 96.75 196 PHE A CA 1
ATOM 1595 C C . PHE A 1 196 ? 14.469 11.157 -9.644 1.00 96.75 196 PHE A C 1
ATOM 1597 O O . PHE A 1 196 ? 14.268 10.743 -10.786 1.00 96.75 196 PHE A O 1
ATOM 1604 N N . HIS A 1 197 ? 15.693 11.367 -9.167 1.00 95.00 197 HIS A N 1
ATOM 1605 C CA . HIS A 1 197 ? 16.919 11.233 -9.942 1.00 95.00 197 HIS A CA 1
ATOM 1606 C C . HIS A 1 197 ? 17.992 10.494 -9.140 1.00 95.00 197 HIS A C 1
ATOM 1608 O O . HIS A 1 197 ? 18.273 10.815 -7.988 1.00 95.00 197 HIS A O 1
ATOM 1614 N N . SER A 1 198 ? 18.624 9.518 -9.781 1.00 93.19 198 SER A N 1
ATOM 1615 C CA . SER A 1 198 ? 19.800 8.814 -9.276 1.00 93.19 198 SER A CA 1
ATOM 1616 C C . SER A 1 198 ? 20.649 8.332 -10.454 1.00 93.19 198 SER A C 1
ATOM 1618 O O . SER A 1 198 ? 20.177 8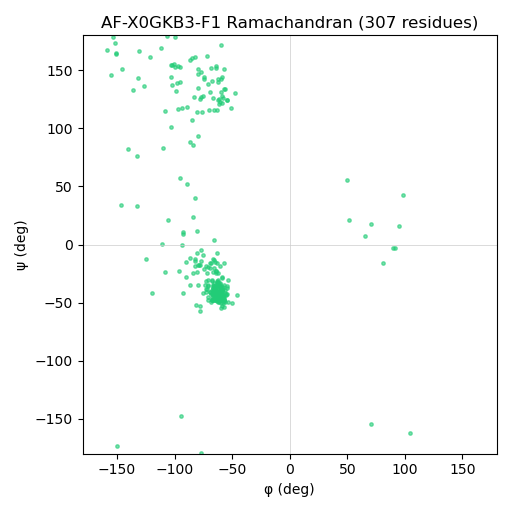.286 -11.598 1.00 93.19 198 SER A O 1
ATOM 1620 N N . ASP A 1 199 ? 21.894 7.945 -10.181 1.00 92.88 199 ASP A N 1
ATOM 1621 C CA . ASP A 1 199 ? 22.763 7.333 -11.193 1.00 92.88 199 ASP A CA 1
ATOM 1622 C C . ASP A 1 199 ? 22.138 6.044 -11.742 1.00 92.88 199 ASP A C 1
ATOM 1624 O O . ASP A 1 199 ? 22.174 5.792 -12.943 1.00 92.88 199 ASP A O 1
ATOM 1628 N N . GLU A 1 200 ? 21.483 5.264 -10.877 1.00 92.75 200 GLU A N 1
ATOM 1629 C CA . GLU A 1 200 ? 20.806 4.028 -11.267 1.00 92.75 200 GLU A CA 1
ATOM 1630 C C . GLU A 1 200 ? 19.566 4.293 -12.130 1.00 92.75 200 GLU A 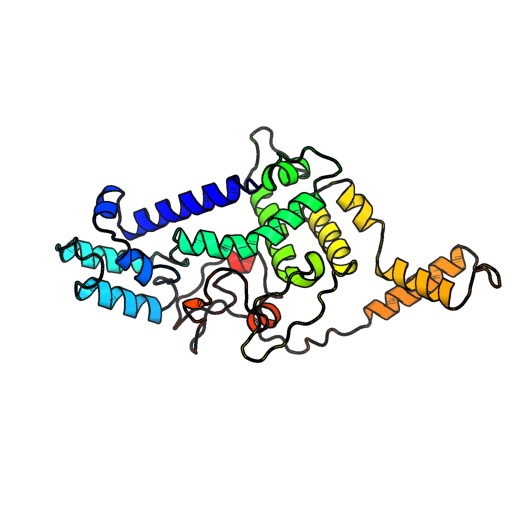C 1
ATOM 1632 O O . GLU A 1 200 ? 19.378 3.618 -13.138 1.00 92.75 200 GLU A O 1
ATOM 1637 N N . ILE A 1 201 ? 18.759 5.314 -11.813 1.00 95.19 201 ILE A N 1
ATOM 1638 C CA . ILE A 1 201 ? 17.653 5.744 -12.685 1.00 95.19 201 ILE A CA 1
ATOM 1639 C C . ILE A 1 201 ? 18.192 6.161 -14.052 1.00 95.19 201 ILE A C 1
ATOM 1641 O O . ILE A 1 201 ? 17.640 5.768 -15.077 1.00 95.19 201 ILE A O 1
ATOM 1645 N N . THR A 1 202 ? 19.284 6.927 -14.077 1.00 95.12 202 THR A N 1
ATOM 1646 C CA . THR A 1 202 ? 19.910 7.384 -15.325 1.00 95.12 202 THR A CA 1
ATOM 1647 C C . THR A 1 202 ? 20.399 6.202 -16.160 1.00 95.12 202 THR A C 1
ATOM 1649 O O . THR A 1 202 ? 20.104 6.132 -17.354 1.00 95.12 202 THR A O 1
ATOM 1652 N N . ARG A 1 203 ? 21.077 5.239 -15.523 1.00 94.12 203 ARG A N 1
ATOM 1653 C CA . ARG A 1 203 ? 21.556 4.002 -16.148 1.00 94.12 203 ARG A CA 1
ATOM 1654 C C . ARG A 1 203 ? 20.400 3.186 -16.723 1.00 94.12 203 ARG A C 1
ATOM 1656 O O . ARG A 1 203 ? 20.396 2.903 -17.919 1.00 94.12 203 ARG A O 1
ATOM 1663 N N . LEU A 1 204 ? 19.396 2.874 -15.902 1.00 94.25 204 LEU A N 1
ATOM 1664 C CA . LEU A 1 204 ? 18.236 2.072 -16.299 1.00 94.25 204 LEU A CA 1
ATOM 1665 C C . LEU A 1 204 ? 17.453 2.716 -17.442 1.00 94.25 204 LEU A C 1
ATOM 1667 O O . LEU A 1 204 ? 17.043 2.021 -18.360 1.00 94.25 204 LEU A O 1
ATOM 1671 N N . VAL A 1 205 ? 17.273 4.036 -17.426 1.00 94.88 205 VAL A N 1
ATOM 1672 C CA . VAL A 1 205 ? 16.586 4.753 -18.508 1.00 94.88 205 VAL A CA 1
ATOM 1673 C C . VAL A 1 205 ? 17.380 4.724 -19.819 1.00 94.88 205 VAL A C 1
ATOM 1675 O O . VAL A 1 205 ? 16.773 4.747 -20.889 1.00 94.88 205 VAL A O 1
ATOM 1678 N N . SER A 1 206 ? 18.715 4.697 -19.752 1.00 93.06 206 SER A N 1
ATOM 1679 C CA . SER A 1 206 ? 19.581 4.663 -20.939 1.00 93.06 206 SER A CA 1
ATOM 1680 C C . SER A 1 206 ? 19.694 3.282 -21.593 1.00 93.06 206 SER A C 1
ATOM 1682 O O . SER A 1 206 ? 20.092 3.188 -22.751 1.00 93.06 206 SER A O 1
ATOM 1684 N N . GLU A 1 207 ? 19.336 2.219 -20.872 1.00 89.62 207 GLU A N 1
ATOM 1685 C CA . GLU A 1 207 ? 19.455 0.829 -21.314 1.00 89.62 207 GLU A CA 1
ATOM 1686 C C . GLU A 1 207 ? 18.064 0.234 -21.575 1.00 89.62 207 GLU A C 1
ATOM 1688 O O . GLU A 1 207 ? 17.510 -0.445 -20.712 1.00 89.62 207 GLU A O 1
ATOM 1693 N N . ASP A 1 208 ? 17.488 0.466 -22.760 1.00 92.12 208 ASP A N 1
ATOM 1694 C CA . ASP A 1 208 ? 16.207 -0.153 -23.127 1.00 92.12 208 ASP A CA 1
ATOM 1695 C C . ASP A 1 208 ? 16.353 -1.686 -23.247 1.00 92.12 208 ASP A C 1
ATOM 1697 O O . ASP A 1 208 ? 17.085 -2.173 -24.119 1.00 92.12 208 ASP A O 1
ATOM 1701 N N . PRO A 1 209 ? 15.670 -2.483 -22.398 1.00 93.62 209 PRO A N 1
ATOM 1702 C CA . PRO A 1 209 ? 15.749 -3.936 -22.453 1.00 93.62 209 PRO A CA 1
ATOM 1703 C C . PRO A 1 209 ? 15.287 -4.533 -23.781 1.00 93.62 209 PRO A C 1
ATOM 1705 O O . PRO A 1 209 ? 15.837 -5.552 -24.199 1.00 93.62 209 PRO A O 1
ATOM 1708 N N . ASP A 1 210 ? 14.310 -3.918 -24.448 1.00 93.19 210 ASP A N 1
ATOM 1709 C CA . ASP A 1 210 ? 13.821 -4.391 -25.741 1.00 93.19 210 ASP A CA 1
ATOM 1710 C C . ASP A 1 210 ? 14.887 -4.184 -26.823 1.00 93.19 210 ASP A C 1
ATOM 1712 O O . ASP A 1 210 ? 15.131 -5.085 -27.632 1.00 93.19 210 ASP A O 1
ATOM 1716 N N . GLU A 1 211 ? 15.587 -3.042 -26.799 1.00 93.62 211 GLU A N 1
ATOM 1717 C CA . GLU A 1 211 ? 16.732 -2.801 -27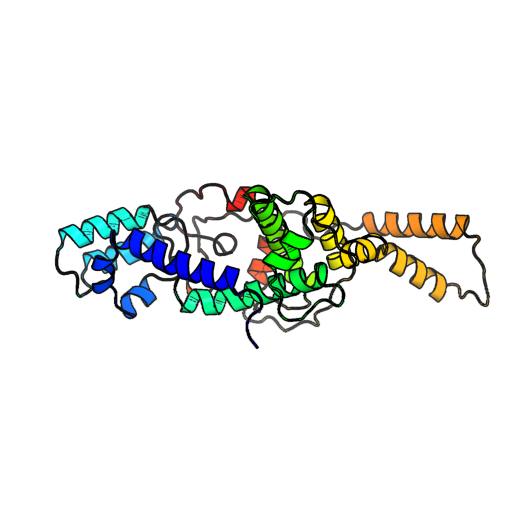.683 1.00 93.62 211 GLU A CA 1
ATOM 1718 C C . GLU A 1 211 ? 17.850 -3.821 -27.427 1.00 93.62 211 GLU A C 1
ATOM 1720 O O . GLU A 1 211 ? 18.417 -4.364 -28.377 1.00 93.62 211 GLU A O 1
ATOM 1725 N N . GLN A 1 212 ? 18.140 -4.147 -26.161 1.00 93.31 212 GLN A N 1
ATOM 1726 C CA . GLN A 1 212 ? 19.152 -5.154 -25.814 1.00 93.31 212 GLN A CA 1
ATOM 1727 C C . GLN A 1 212 ? 18.773 -6.559 -26.299 1.00 93.31 212 GLN A C 1
ATOM 1729 O O . GLN A 1 212 ? 19.632 -7.295 -26.792 1.00 93.31 212 GLN A O 1
ATOM 1734 N N . VAL A 1 213 ? 17.496 -6.937 -26.186 1.00 94.00 213 VAL A N 1
ATOM 1735 C CA . VAL A 1 213 ? 16.982 -8.209 -26.717 1.00 94.00 213 VAL A CA 1
ATOM 1736 C C . VAL A 1 213 ? 17.094 -8.236 -28.241 1.00 94.00 213 VAL A C 1
ATOM 1738 O O . VAL A 1 213 ? 17.605 -9.213 -28.790 1.00 94.00 213 VAL A O 1
ATOM 1741 N N . ALA A 1 214 ? 16.694 -7.160 -28.925 1.00 94.44 214 ALA A N 1
ATOM 1742 C CA . ALA A 1 214 ? 16.800 -7.048 -30.378 1.00 94.44 214 ALA A CA 1
ATOM 1743 C C . ALA A 1 214 ? 18.260 -7.149 -30.855 1.00 94.44 214 ALA A C 1
ATOM 1745 O O . ALA A 1 214 ? 18.568 -7.928 -31.759 1.00 94.44 214 ALA A O 1
ATOM 1746 N N . LEU A 1 215 ? 19.177 -6.418 -30.213 1.00 93.12 215 LEU A N 1
ATOM 1747 C CA . LEU A 1 215 ? 20.610 -6.461 -30.512 1.00 93.12 215 LEU A CA 1
ATOM 1748 C C . LEU A 1 215 ? 21.204 -7.854 -30.290 1.00 93.12 215 LEU A C 1
ATOM 1750 O O . LEU A 1 215 ? 21.982 -8.329 -31.119 1.00 93.12 215 LEU A O 1
ATOM 1754 N N . ARG A 1 216 ? 20.832 -8.522 -29.192 1.00 92.69 216 ARG A N 1
ATOM 1755 C CA . ARG A 1 216 ? 21.276 -9.890 -28.912 1.00 92.69 216 ARG A CA 1
ATOM 1756 C C . ARG A 1 216 ? 20.786 -10.857 -29.986 1.00 92.69 216 ARG A C 1
ATOM 1758 O O . ARG A 1 216 ? 21.602 -11.585 -30.542 1.00 92.69 216 ARG A O 1
ATOM 1765 N N . ALA A 1 217 ? 19.498 -10.811 -30.322 1.00 93.50 217 ALA A N 1
ATOM 1766 C CA . ALA A 1 217 ? 18.911 -11.672 -31.344 1.00 93.50 217 ALA A CA 1
ATOM 1767 C C . ALA A 1 217 ? 19.587 -11.484 -32.714 1.00 93.50 217 ALA A C 1
ATOM 1769 O O . ALA A 1 217 ? 19.872 -12.462 -33.405 1.00 93.50 217 ALA A O 1
ATOM 1770 N N . LEU A 1 218 ? 19.902 -10.238 -33.091 1.00 92.88 218 LEU A N 1
ATOM 1771 C CA . LEU A 1 218 ? 20.625 -9.945 -34.331 1.00 92.88 218 LEU A CA 1
ATOM 1772 C C . LEU A 1 218 ? 22.037 -10.539 -34.332 1.00 92.88 218 LEU A C 1
ATOM 1774 O O . LEU A 1 218 ? 22.409 -11.178 -35.314 1.00 92.88 218 LEU A O 1
ATOM 1778 N N . ARG A 1 219 ? 22.797 -10.377 -33.242 1.00 90.44 219 ARG A N 1
ATOM 1779 C CA . ARG A 1 219 ? 24.164 -10.918 -33.113 1.00 90.44 219 ARG A CA 1
ATOM 1780 C C . ARG A 1 219 ? 24.196 -12.443 -33.086 1.00 90.44 219 ARG A C 1
ATOM 1782 O O . ARG A 1 219 ? 25.096 -13.044 -33.661 1.00 90.44 219 ARG A O 1
ATOM 1789 N N . GLU A 1 220 ? 23.215 -13.074 -32.445 1.00 91.50 220 GLU A N 1
ATOM 1790 C CA . GLU A 1 220 ? 23.094 -14.536 -32.414 1.00 91.50 220 GLU A CA 1
ATOM 1791 C C . GLU A 1 220 ? 22.729 -15.098 -33.794 1.00 91.50 220 GLU A C 1
ATOM 1793 O O . GLU A 1 220 ? 23.313 -16.086 -34.239 1.00 91.50 220 GLU A O 1
ATOM 1798 N N . ALA A 1 221 ? 21.806 -14.449 -34.509 1.00 91.88 221 ALA A N 1
ATOM 1799 C CA . ALA A 1 221 ? 21.418 -14.869 -35.852 1.00 91.88 221 ALA A CA 1
ATOM 1800 C C . ALA A 1 221 ? 22.500 -14.572 -36.906 1.00 91.88 221 ALA A C 1
ATOM 1802 O O . ALA A 1 221 ? 22.591 -15.283 -37.913 1.00 91.88 221 ALA A O 1
ATOM 1803 N N . ARG A 1 222 ? 23.274 -13.497 -36.724 1.00 90.00 222 ARG A N 1
ATOM 1804 C CA . ARG A 1 222 ? 24.276 -12.979 -37.666 1.00 90.00 222 ARG A CA 1
ATOM 1805 C C . ARG A 1 222 ? 25.520 -12.497 -36.902 1.00 90.00 222 ARG A C 1
ATOM 1807 O O . ARG A 1 222 ? 25.634 -11.304 -36.630 1.00 90.00 222 ARG A O 1
ATOM 1814 N N . PRO A 1 223 ? 26.438 -13.414 -36.543 1.00 89.12 223 PRO A N 1
ATOM 1815 C CA . PRO A 1 223 ? 27.646 -13.070 -35.802 1.00 89.12 223 PRO A CA 1
ATOM 1816 C C . PRO A 1 223 ? 28.529 -12.046 -36.522 1.00 89.12 223 PRO A C 1
ATOM 1818 O O . PRO A 1 223 ? 28.723 -12.126 -37.738 1.00 89.12 223 PRO A O 1
ATOM 1821 N N . ASP A 1 224 ? 29.153 -11.156 -35.748 1.00 85.12 224 ASP A N 1
ATOM 1822 C CA . ASP A 1 224 ? 30.041 -10.095 -36.255 1.00 85.12 224 ASP A CA 1
ATOM 1823 C C . ASP A 1 224 ? 31.263 -10.648 -37.023 1.00 85.12 224 ASP A C 1
ATOM 1825 O O . ASP A 1 224 ? 31.893 -9.946 -37.807 1.00 85.12 224 ASP A O 1
ATOM 1829 N N . SER A 1 225 ? 31.602 -11.929 -36.832 1.00 86.62 225 SER A N 1
ATOM 1830 C CA . SER A 1 225 ? 32.686 -12.605 -37.555 1.00 86.62 225 SER A CA 1
ATOM 1831 C C . SER A 1 225 ? 32.362 -12.921 -39.018 1.00 86.62 225 SER A C 1
ATOM 1833 O O . SER A 1 225 ? 33.283 -13.188 -39.790 1.00 86.62 225 SER A O 1
ATOM 1835 N N . ILE A 1 226 ? 31.079 -12.927 -39.399 1.00 85.69 226 ILE A N 1
ATOM 1836 C CA . ILE A 1 226 ? 30.626 -13.327 -40.742 1.00 85.69 226 ILE A CA 1
ATOM 1837 C C . ILE A 1 226 ? 29.779 -12.265 -41.450 1.00 85.69 226 ILE A C 1
ATOM 1839 O O . ILE A 1 226 ? 29.523 -12.390 -42.647 1.00 85.69 226 ILE A O 1
ATOM 1843 N N . SER A 1 227 ? 29.326 -11.237 -40.735 1.00 84.06 227 SER A N 1
ATOM 1844 C CA . SER A 1 227 ? 28.452 -10.195 -41.275 1.00 84.06 227 SER A CA 1
ATOM 1845 C C . SER A 1 227 ? 28.582 -8.900 -40.488 1.00 84.06 227 SER A C 1
ATOM 1847 O O . SER A 1 227 ? 28.725 -8.936 -39.272 1.00 84.06 227 SER A O 1
ATOM 1849 N N . GLU A 1 228 ? 28.455 -7.768 -41.174 1.00 87.38 228 GLU A N 1
ATOM 1850 C CA . GLU A 1 228 ? 28.487 -6.438 -40.571 1.00 87.38 228 GLU A CA 1
ATOM 1851 C C . GLU A 1 228 ? 27.243 -5.647 -40.990 1.00 87.38 228 GLU A C 1
ATOM 1853 O O . GLU A 1 228 ? 26.847 -5.652 -42.158 1.00 87.38 228 GLU A O 1
ATOM 1858 N N . TYR A 1 229 ? 26.633 -4.955 -40.028 1.00 87.00 229 TYR A N 1
ATOM 1859 C CA . TYR A 1 229 ? 25.640 -3.918 -40.288 1.00 87.00 229 TYR A CA 1
ATOM 1860 C C . TYR A 1 229 ? 26.304 -2.558 -40.116 1.00 87.00 229 TYR A C 1
ATOM 1862 O O . TYR A 1 229 ? 27.000 -2.338 -39.123 1.00 87.00 229 TYR A O 1
ATOM 1870 N N . SER A 1 230 ? 26.034 -1.604 -41.011 1.00 90.69 230 SER A N 1
ATOM 1871 C CA . SER A 1 230 ? 26.443 -0.227 -40.731 1.00 90.69 230 SER A CA 1
ATOM 1872 C C . SER A 1 230 ? 25.690 0.311 -39.500 1.00 90.69 230 SER A C 1
ATOM 1874 O O . SER A 1 230 ? 24.554 -0.110 -39.248 1.00 90.69 230 SER A O 1
ATOM 1876 N N . PRO A 1 231 ? 26.254 1.266 -38.735 1.00 89.56 231 PRO A N 1
ATOM 1877 C CA . PRO A 1 231 ? 25.605 1.779 -37.525 1.00 89.56 231 PRO A CA 1
ATOM 1878 C C . PRO A 1 231 ? 24.181 2.309 -37.757 1.00 89.56 231 PRO A C 1
ATOM 1880 O O . PRO A 1 231 ? 23.291 2.088 -36.937 1.00 89.56 231 PRO A O 1
ATOM 1883 N N . SER A 1 232 ? 23.937 2.963 -38.897 1.00 91.12 232 SER A N 1
ATOM 1884 C CA . SER A 1 232 ? 22.614 3.483 -39.258 1.00 91.12 232 SER A CA 1
ATOM 1885 C C . SER A 1 232 ? 21.627 2.375 -39.635 1.00 91.12 232 SER A C 1
ATOM 1887 O O . SER A 1 232 ? 20.459 2.441 -39.249 1.00 91.12 232 SER A O 1
ATOM 1889 N N . GLN A 1 233 ? 22.086 1.337 -40.344 1.00 91.88 233 GLN A N 1
ATOM 1890 C CA . GLN A 1 233 ? 21.266 0.167 -40.669 1.00 91.88 233 GLN A CA 1
ATOM 1891 C C . GLN A 1 233 ? 20.892 -0.608 -39.408 1.00 91.88 233 GLN A C 1
ATOM 1893 O O . GLN A 1 233 ? 19.717 -0.911 -39.211 1.00 91.88 233 GLN A O 1
ATOM 1898 N N . LEU A 1 234 ? 21.868 -0.874 -38.536 1.00 91.81 234 LEU A N 1
ATOM 1899 C CA . LEU A 1 234 ? 21.643 -1.577 -37.277 1.00 91.81 234 LEU A CA 1
ATOM 1900 C C . LEU A 1 234 ? 20.606 -0.843 -36.423 1.00 91.81 234 LEU A C 1
ATOM 1902 O O . LEU A 1 234 ? 19.642 -1.455 -35.967 1.00 91.81 234 LEU A O 1
ATOM 1906 N N . GLN A 1 235 ? 20.750 0.477 -36.277 1.00 92.31 235 GLN A N 1
ATOM 1907 C CA . GLN A 1 235 ? 19.792 1.288 -35.530 1.00 92.31 235 GLN A CA 1
ATOM 1908 C C . GLN A 1 235 ? 18.383 1.238 -36.145 1.00 92.31 235 GLN A C 1
ATOM 1910 O O . GLN A 1 235 ? 17.401 1.128 -35.413 1.00 92.31 235 GLN A O 1
ATOM 1915 N N . GLY A 1 236 ? 18.264 1.290 -37.477 1.00 94.56 236 GLY A N 1
ATOM 1916 C CA . GLY A 1 236 ? 16.974 1.176 -38.166 1.00 94.56 236 GLY A CA 1
ATOM 1917 C C . GLY A 1 236 ? 16.294 -0.183 -37.954 1.00 94.56 236 GLY A C 1
ATOM 1918 O O . GLY A 1 236 ? 15.089 -0.241 -37.695 1.00 94.56 236 GLY A O 1
ATOM 1919 N N . ILE A 1 237 ? 17.069 -1.271 -38.001 1.00 94.19 237 ILE A N 1
ATOM 1920 C CA . ILE A 1 237 ? 16.569 -2.633 -37.769 1.00 94.19 237 ILE A CA 1
ATOM 1921 C C . ILE A 1 237 ? 16.118 -2.794 -36.315 1.00 94.19 237 ILE A C 1
ATOM 1923 O O . ILE A 1 237 ? 15.002 -3.252 -36.080 1.00 94.19 237 ILE A O 1
ATOM 1927 N N . VAL A 1 238 ? 16.939 -2.370 -35.347 1.00 94.88 238 VAL A N 1
ATOM 1928 C CA . VAL A 1 238 ? 16.598 -2.442 -33.917 1.00 94.88 238 VAL A CA 1
ATOM 1929 C C . VAL A 1 238 ? 15.302 -1.688 -33.632 1.00 94.88 238 VAL A C 1
ATOM 1931 O O . VAL A 1 238 ? 14.389 -2.271 -33.056 1.00 94.88 238 VAL A O 1
ATOM 1934 N N . ARG A 1 239 ? 15.158 -0.447 -34.122 1.00 94.62 239 ARG A N 1
ATOM 1935 C CA . ARG A 1 239 ? 13.908 0.323 -33.970 1.00 94.62 239 ARG A CA 1
ATOM 1936 C C . ARG A 1 239 ? 12.695 -0.411 -34.539 1.00 94.62 239 ARG A C 1
ATOM 1938 O O . ARG A 1 239 ? 11.630 -0.378 -33.934 1.00 94.62 239 ARG A O 1
ATOM 1945 N N . THR A 1 240 ? 12.857 -1.082 -35.679 1.00 96.56 240 THR A N 1
ATOM 1946 C CA . THR A 1 240 ? 11.778 -1.863 -36.303 1.00 96.56 240 THR A CA 1
ATOM 1947 C C . THR A 1 240 ? 11.398 -3.071 -35.446 1.00 96.56 240 THR A C 1
ATOM 1949 O O . THR A 1 240 ? 10.216 -3.338 -35.250 1.00 96.56 240 THR A O 1
ATOM 1952 N N . ILE A 1 241 ? 12.381 -3.791 -34.898 1.00 95.62 241 ILE A N 1
ATOM 1953 C CA . ILE A 1 241 ? 12.137 -4.935 -34.008 1.00 95.62 241 ILE A CA 1
ATOM 1954 C C . ILE A 1 241 ? 11.414 -4.484 -32.734 1.00 95.62 241 ILE A C 1
ATOM 1956 O O . ILE A 1 241 ? 10.403 -5.080 -32.375 1.00 95.62 241 ILE A O 1
ATOM 1960 N N . VAL A 1 242 ? 11.889 -3.414 -32.090 1.00 94.06 242 VAL A N 1
ATOM 1961 C CA . VAL A 1 242 ? 11.264 -2.870 -30.873 1.00 94.06 242 VAL A CA 1
ATOM 1962 C C . VAL A 1 242 ? 9.836 -2.396 -31.152 1.00 94.06 242 VAL A C 1
ATOM 1964 O O . VAL A 1 242 ? 8.932 -2.701 -30.377 1.00 94.06 242 VAL A O 1
ATOM 1967 N N . ALA A 1 243 ? 9.594 -1.734 -32.289 1.00 93.62 243 ALA A N 1
ATOM 1968 C CA . ALA A 1 243 ? 8.238 -1.371 -32.704 1.00 93.62 243 ALA A CA 1
ATOM 1969 C C . ALA A 1 243 ? 7.332 -2.609 -32.832 1.00 93.62 243 ALA A C 1
ATOM 1971 O O . ALA A 1 243 ? 6.219 -2.604 -32.315 1.00 93.62 243 ALA A O 1
ATOM 1972 N N . ASN A 1 244 ? 7.833 -3.700 -33.423 1.00 94.75 244 ASN A N 1
ATOM 1973 C CA . ASN A 1 244 ? 7.082 -4.953 -33.532 1.00 94.75 244 ASN A CA 1
ATOM 1974 C C . ASN A 1 244 ? 6.802 -5.610 -32.170 1.00 94.75 244 ASN A C 1
ATOM 1976 O O . ASN A 1 244 ? 5.752 -6.227 -32.007 1.00 94.75 244 ASN A O 1
ATOM 1980 N N . PHE A 1 245 ? 7.697 -5.486 -31.182 1.00 92.00 245 PHE A N 1
ATOM 1981 C CA . PHE A 1 245 ? 7.401 -5.936 -29.815 1.00 92.00 245 PHE A CA 1
ATOM 1982 C C . PHE A 1 245 ? 6.232 -5.155 -29.204 1.00 92.00 245 PHE A C 1
ATOM 1984 O O . PHE A 1 245 ? 5.418 -5.736 -28.488 1.00 92.00 245 PHE A O 1
ATOM 1991 N N . GLY A 1 246 ? 6.117 -3.862 -29.522 1.00 86.25 246 GLY A N 1
ATOM 1992 C CA . GLY A 1 246 ? 5.026 -2.994 -29.073 1.00 86.25 246 GLY A CA 1
ATOM 1993 C C . GLY A 1 246 ? 3.642 -3.357 -29.622 1.00 86.25 246 GLY A C 1
ATOM 1994 O O . GLY A 1 246 ? 2.643 -2.995 -29.010 1.00 86.25 246 GLY A O 1
ATOM 1995 N N . GLU A 1 247 ? 3.565 -4.113 -30.721 1.00 89.31 247 GLU A N 1
ATOM 1996 C CA . GLU A 1 247 ? 2.297 -4.605 -31.286 1.00 89.31 247 GLU A CA 1
ATOM 1997 C C . GLU A 1 247 ? 1.692 -5.771 -30.483 1.00 89.31 247 GLU A C 1
ATOM 1999 O O . GLU A 1 247 ? 0.558 -6.197 -30.735 1.00 89.31 247 GLU A O 1
ATOM 2004 N N . ALA A 1 248 ? 2.436 -6.314 -29.511 1.00 86.94 248 ALA A N 1
ATOM 2005 C CA . ALA A 1 248 ? 1.939 -7.358 -28.632 1.00 86.94 248 ALA A CA 1
ATOM 2006 C C . ALA A 1 248 ? 0.721 -6.858 -27.845 1.00 86.94 248 ALA A C 1
ATOM 2008 O O . ALA A 1 248 ? 0.779 -5.879 -27.102 1.00 86.94 248 ALA A O 1
ATOM 2009 N N . ARG A 1 249 ? -0.400 -7.571 -27.982 1.00 77.31 249 ARG A N 1
ATOM 2010 C CA . ARG A 1 249 ? -1.580 -7.327 -27.154 1.00 77.31 249 ARG A CA 1
ATOM 2011 C C . ARG A 1 249 ? -1.415 -8.055 -25.836 1.00 77.31 249 ARG A C 1
ATOM 2013 O O . ARG A 1 249 ? -1.217 -9.272 -25.809 1.00 77.31 249 ARG A O 1
ATOM 2020 N N . ASP A 1 250 ? -1.571 -7.318 -24.748 1.00 68.88 250 ASP A N 1
ATOM 2021 C CA . ASP A 1 250 ? -1.768 -7.937 -23.450 1.00 68.88 250 ASP A CA 1
ATOM 2022 C C . ASP A 1 250 ? -2.994 -8.855 -23.532 1.00 68.88 250 ASP A C 1
ATOM 2024 O O . ASP A 1 250 ? -4.054 -8.462 -24.025 1.00 68.88 250 ASP A O 1
ATOM 2028 N N . HIS A 1 251 ? -2.876 -10.080 -23.017 1.00 62.00 251 HIS A N 1
ATOM 2029 C CA . HIS A 1 251 ? -3.984 -11.048 -22.966 1.00 62.00 251 HIS A CA 1
ATOM 2030 C C . HIS A 1 251 ? -5.125 -10.598 -22.029 1.00 62.00 251 HIS A C 1
ATOM 2032 O O . HIS A 1 251 ? -6.096 -11.317 -21.815 1.00 62.00 251 HIS A O 1
ATOM 2038 N N . ILE A 1 252 ? -5.020 -9.393 -21.468 1.00 57.91 252 ILE A N 1
ATOM 2039 C CA . ILE A 1 252 ? -5.939 -8.802 -20.504 1.00 57.91 252 ILE A CA 1
ATOM 2040 C C . ILE A 1 252 ? -7.038 -8.031 -21.252 1.00 57.91 252 ILE A C 1
ATOM 2042 O O . ILE A 1 252 ? -7.283 -6.848 -21.022 1.00 57.91 252 ILE A O 1
ATOM 2046 N N . THR A 1 253 ? -7.690 -8.685 -22.209 1.00 43.09 253 THR A N 1
ATOM 2047 C CA . THR A 1 253 ? -8.879 -8.134 -22.865 1.00 43.09 253 THR A CA 1
ATOM 2048 C C . THR A 1 253 ? -10.092 -8.369 -21.969 1.00 43.09 253 THR A C 1
ATOM 2050 O O . THR A 1 253 ? -10.478 -9.516 -21.759 1.00 43.09 253 THR A O 1
ATOM 2053 N N . GLY A 1 254 ? -10.691 -7.287 -21.456 1.00 53.91 254 GLY A N 1
ATOM 2054 C CA . GLY A 1 254 ? -11.902 -7.333 -20.628 1.00 53.91 254 GLY A CA 1
ATOM 2055 C C . GLY A 1 254 ? -11.658 -7.267 -19.119 1.00 53.91 254 GLY A C 1
ATOM 2056 O O . GLY A 1 254 ? -12.294 -8.018 -18.387 1.00 53.91 254 GLY A O 1
ATOM 2057 N N . LYS A 1 255 ? -10.748 -6.395 -18.649 1.00 57.00 255 LYS A N 1
ATOM 2058 C CA . LYS A 1 255 ? -10.569 -6.127 -17.210 1.00 57.00 255 LYS A CA 1
ATOM 2059 C C . LYS A 1 255 ? -11.927 -5.796 -16.572 1.00 57.00 255 LYS A C 1
ATOM 2061 O O . LYS A 1 255 ? -12.512 -4.776 -16.942 1.00 57.00 255 LYS A O 1
ATOM 2066 N N . PRO A 1 256 ? -12.430 -6.589 -15.613 1.00 56.84 256 PRO A N 1
ATOM 2067 C CA . PRO A 1 256 ? -13.324 -6.022 -14.621 1.00 56.84 256 PRO A CA 1
ATOM 2068 C C . PRO A 1 256 ? -12.502 -4.963 -13.880 1.00 56.84 256 PRO A C 1
ATOM 2070 O O . PRO A 1 256 ? -11.405 -5.274 -13.421 1.00 56.84 256 PRO A O 1
ATOM 2073 N N . SER A 1 257 ? -12.987 -3.723 -13.817 1.00 71.31 257 SER A N 1
ATOM 2074 C CA . SER A 1 257 ? -12.448 -2.756 -12.857 1.00 71.31 257 SER A CA 1
ATOM 2075 C C . SER A 1 257 ? -12.545 -3.404 -11.483 1.00 71.31 257 SER A C 1
ATOM 2077 O O . SER A 1 257 ? -13.635 -3.848 -11.106 1.00 71.31 257 SER A O 1
ATOM 2079 N N . SER A 1 258 ? -11.434 -3.513 -10.761 1.00 86.00 258 SER A N 1
ATOM 2080 C CA . SER A 1 258 ? -11.510 -3.953 -9.373 1.00 86.00 258 SER A CA 1
ATOM 2081 C C . SER A 1 258 ? -12.175 -2.829 -8.585 1.00 86.00 258 SER A C 1
ATOM 2083 O O . SER A 1 258 ? -11.841 -1.656 -8.739 1.00 86.00 258 SER A O 1
ATOM 2085 N N . GLU A 1 259 ? -13.173 -3.171 -7.783 1.00 92.38 259 GLU A N 1
ATOM 2086 C CA . GLU A 1 259 ? -13.854 -2.216 -6.912 1.00 92.38 259 GLU A CA 1
ATOM 2087 C C . GLU A 1 259 ? -13.300 -2.355 -5.499 1.00 92.38 259 GLU A C 1
ATOM 2089 O O . GLU A 1 259 ? -12.856 -3.431 -5.112 1.00 92.38 259 GLU A O 1
ATOM 2094 N N . PHE A 1 260 ? -13.350 -1.291 -4.701 1.00 95.88 260 PHE A N 1
ATOM 2095 C CA . PHE A 1 260 ? -12.964 -1.329 -3.286 1.00 95.88 260 PHE A CA 1
ATOM 2096 C C . PHE A 1 260 ? -13.969 -2.092 -2.407 1.00 95.88 260 PHE A C 1
ATOM 2098 O O . PHE A 1 260 ? -13.628 -2.611 -1.344 1.00 95.88 260 PHE A O 1
ATOM 2105 N N . THR A 1 261 ? -15.224 -2.184 -2.841 1.00 97.12 261 THR A N 1
ATOM 2106 C CA . THR A 1 261 ? -16.282 -2.854 -2.084 1.00 97.12 261 THR A CA 1
ATOM 2107 C C . THR A 1 261 ? -17.065 -3.825 -2.947 1.00 97.12 261 THR A C 1
ATOM 2109 O O . THR A 1 261 ? -16.929 -3.846 -4.165 1.00 97.12 261 THR A O 1
ATOM 2112 N N . THR A 1 262 ? -17.855 -4.683 -2.310 1.00 96.25 262 THR A N 1
ATOM 2113 C CA . THR A 1 262 ? -18.698 -5.650 -3.006 1.00 96.25 262 THR A CA 1
ATOM 2114 C C . THR A 1 262 ? -20.003 -5.877 -2.258 1.00 96.25 262 THR A C 1
ATOM 2116 O O . THR A 1 262 ? -20.068 -5.771 -1.033 1.00 96.25 262 THR A O 1
ATOM 2119 N N . THR A 1 263 ? -21.054 -6.211 -3.006 1.00 96.81 263 THR A N 1
ATOM 2120 C CA . THR A 1 263 ? -22.318 -6.731 -2.461 1.00 96.81 263 THR A CA 1
ATOM 2121 C C . THR A 1 263 ? -22.291 -8.251 -2.268 1.00 96.81 263 THR A C 1
ATOM 2123 O O . THR A 1 263 ? -23.194 -8.805 -1.643 1.00 96.81 263 THR A O 1
ATOM 2126 N N . GLY A 1 264 ? -21.273 -8.922 -2.819 1.00 92.81 264 GLY A N 1
ATOM 2127 C CA . GLY A 1 264 ? -21.072 -10.363 -2.739 1.00 92.81 264 GLY A CA 1
ATOM 2128 C C . GLY A 1 264 ? -20.155 -10.779 -1.590 1.00 92.81 264 GLY A C 1
ATOM 2129 O O . GLY A 1 264 ? -20.120 -10.162 -0.528 1.00 92.81 264 GLY A O 1
ATOM 2130 N N . VAL A 1 265 ? -19.411 -11.865 -1.808 1.00 92.38 265 VAL A N 1
ATOM 2131 C CA . VAL A 1 265 ? -18.427 -12.368 -0.843 1.00 92.38 265 VAL A CA 1
ATOM 2132 C C . VAL A 1 265 ? -17.184 -11.481 -0.897 1.00 92.38 265 VAL A C 1
ATOM 2134 O O . VAL A 1 265 ? -16.498 -11.452 -1.918 1.00 92.38 265 VAL A O 1
ATOM 2137 N N . GLY A 1 266 ? -16.917 -10.761 0.192 1.00 95.69 266 GLY A N 1
ATOM 2138 C CA . GLY A 1 266 ? -15.719 -9.942 0.345 1.00 95.69 266 GLY A CA 1
ATOM 2139 C C . GLY A 1 266 ? -14.461 -10.748 0.665 1.00 95.69 266 GLY A C 1
ATOM 2140 O O . GLY A 1 266 ? -14.477 -11.978 0.774 1.00 95.69 266 GLY A O 1
ATOM 2141 N N . GLU A 1 267 ? -13.349 -10.035 0.831 1.00 96.94 267 GLU A N 1
ATOM 2142 C CA . GLU A 1 267 ? -12.067 -10.647 1.167 1.00 96.94 267 GLU A CA 1
ATOM 2143 C C . GLU A 1 267 ? -12.126 -11.253 2.584 1.00 96.94 267 GLU A C 1
ATOM 2145 O O . GLU A 1 267 ? -12.454 -10.545 3.547 1.00 96.94 267 GLU A O 1
ATOM 2150 N N . PRO A 1 268 ? -11.787 -12.544 2.766 1.00 96.75 268 PRO A N 1
ATOM 2151 C CA . PRO A 1 268 ? -11.810 -13.182 4.079 1.00 96.75 268 PRO A CA 1
ATOM 2152 C C . PRO A 1 268 ? -10.872 -12.492 5.072 1.00 96.75 268 PRO A C 1
ATOM 2154 O O . PRO A 1 268 ? -9.747 -12.160 4.709 1.00 96.75 268 PRO A O 1
ATOM 2157 N N . ILE A 1 269 ? -11.274 -12.377 6.349 1.00 97.12 269 ILE A N 1
ATOM 2158 C CA . ILE A 1 269 ? -10.486 -11.734 7.428 1.00 97.12 269 ILE A CA 1
ATOM 2159 C C . ILE A 1 269 ? -9.017 -12.187 7.433 1.00 97.12 269 ILE A C 1
ATOM 2161 O O . ILE A 1 269 ? -8.108 -11.367 7.522 1.00 97.12 269 ILE A O 1
ATOM 2165 N N . SER A 1 270 ? -8.764 -13.487 7.256 1.00 95.19 270 SER A N 1
ATOM 2166 C CA . SER A 1 270 ? -7.415 -14.073 7.249 1.00 95.19 270 SER A CA 1
ATOM 2167 C C . SER A 1 270 ? -6.515 -13.628 6.087 1.00 95.19 270 SER A C 1
ATOM 2169 O O . SER A 1 270 ? -5.309 -13.879 6.130 1.00 95.19 270 SER A O 1
ATOM 2171 N N . ARG A 1 271 ? -7.075 -12.985 5.057 1.00 96.12 271 ARG A N 1
ATOM 2172 C CA . ARG A 1 271 ? -6.376 -12.504 3.857 1.00 96.12 271 ARG A CA 1
ATOM 2173 C C . ARG A 1 271 ? -6.286 -10.971 3.764 1.00 96.12 271 ARG A C 1
ATOM 2175 O O . ARG A 1 271 ? -5.668 -10.450 2.836 1.00 96.12 271 ARG A O 1
ATOM 2182 N N . ARG A 1 272 ? -6.829 -10.245 4.751 1.00 97.12 272 ARG A N 1
ATOM 2183 C CA . ARG A 1 272 ? -6.863 -8.769 4.792 1.00 97.12 272 ARG A CA 1
ATOM 2184 C C . ARG A 1 272 ? -5.564 -8.106 5.276 1.00 97.12 272 ARG A C 1
ATOM 2186 O O . ARG A 1 272 ? -5.570 -6.928 5.596 1.00 97.12 272 ARG A O 1
ATOM 2193 N N . CYS A 1 273 ? -4.466 -8.853 5.394 1.00 96.19 273 CYS A N 1
ATOM 2194 C CA . CYS A 1 273 ? -3.145 -8.299 5.703 1.00 96.19 273 CYS A CA 1
ATOM 2195 C C . CYS A 1 273 ? -2.022 -9.140 5.101 1.00 96.19 273 CYS A C 1
ATOM 2197 O O . CYS A 1 273 ? -2.192 -10.308 4.736 1.00 96.19 273 CYS A O 1
ATOM 2199 N N . GLY A 1 274 ? -0.838 -8.546 5.049 1.00 94.88 274 GLY A N 1
ATOM 2200 C CA . GLY A 1 274 ? 0.362 -9.136 4.497 1.00 94.88 274 GLY A CA 1
ATOM 2201 C C . GLY A 1 274 ? 0.311 -9.278 2.986 1.00 94.88 274 GLY A C 1
ATOM 2202 O O . GLY A 1 274 ? -0.348 -8.518 2.282 1.00 94.88 274 GLY A O 1
ATOM 2203 N N . ARG A 1 275 ? 1.072 -10.248 2.478 1.00 93.19 275 ARG A N 1
ATOM 2204 C CA . ARG A 1 275 ? 1.220 -10.466 1.037 1.00 93.19 275 ARG A CA 1
ATOM 2205 C C . ARG A 1 275 ? -0.118 -10.829 0.400 1.00 93.19 275 ARG A C 1
ATOM 2207 O O . ARG A 1 275 ? -0.899 -11.584 0.972 1.00 93.19 275 ARG A O 1
ATOM 2214 N N . GLN A 1 276 ? -0.337 -10.317 -0.805 1.00 92.69 276 GLN A N 1
ATOM 2215 C CA . GLN A 1 276 ? -1.503 -10.656 -1.618 1.00 92.69 276 GLN A CA 1
ATOM 2216 C C . GLN A 1 276 ? -1.471 -12.133 -1.994 1.00 92.69 276 GLN A C 1
ATOM 2218 O O . GLN A 1 276 ? -0.394 -12.720 -2.094 1.00 92.69 276 GLN A O 1
ATOM 2223 N N . TYR A 1 277 ? -2.639 -12.716 -2.240 1.00 94.31 277 TYR A N 1
ATOM 2224 C CA . TYR A 1 277 ? -2.723 -13.982 -2.958 1.00 94.31 277 TYR A CA 1
ATOM 2225 C C . TYR A 1 277 ? -2.584 -13.732 -4.463 1.00 94.31 277 TYR A C 1
ATOM 2227 O O . TYR A 1 277 ? -2.927 -12.654 -4.945 1.00 94.31 277 TYR A O 1
ATOM 2235 N N . SER A 1 278 ? -2.065 -14.703 -5.204 1.00 92.50 278 SER A N 1
ATOM 2236 C CA . SER A 1 278 ? -1.795 -14.634 -6.646 1.00 92.50 278 SER A CA 1
ATOM 2237 C C . SER A 1 278 ? -3.035 -14.242 -7.448 1.00 92.50 278 SER A C 1
ATOM 2239 O O . SER A 1 278 ? -2.942 -13.366 -8.305 1.00 92.50 278 SER A O 1
ATOM 2241 N N . GLY A 1 279 ? -4.201 -14.805 -7.113 1.00 91.12 279 GLY A N 1
ATOM 2242 C CA . GLY A 1 279 ? -5.478 -14.457 -7.730 1.00 91.12 279 GLY A CA 1
ATOM 2243 C C . GLY A 1 279 ? -5.869 -12.996 -7.498 1.00 91.12 279 GLY A C 1
ATOM 2244 O O . GLY A 1 279 ? -6.268 -12.315 -8.439 1.00 91.12 279 GLY A O 1
ATOM 2245 N N . ALA A 1 280 ? -5.715 -12.494 -6.269 1.00 92.94 280 ALA A N 1
ATOM 2246 C CA . ALA A 1 280 ? -5.935 -11.082 -5.945 1.00 92.94 280 ALA A CA 1
ATOM 2247 C C . ALA A 1 280 ? -4.933 -10.170 -6.666 1.00 92.94 280 ALA A C 1
ATOM 2249 O O . ALA A 1 280 ? -5.331 -9.227 -7.336 1.00 92.94 280 ALA A O 1
ATOM 2250 N N . TYR A 1 281 ? -3.640 -10.496 -6.617 1.00 92.56 281 TYR A N 1
ATOM 2251 C CA . TYR A 1 281 ? -2.600 -9.738 -7.313 1.00 92.56 281 TYR A CA 1
ATOM 2252 C C . TYR A 1 281 ? -2.854 -9.666 -8.823 1.00 92.56 281 TYR A C 1
ATOM 2254 O O . TYR A 1 281 ? -2.746 -8.597 -9.409 1.00 92.56 281 TYR A O 1
ATOM 2262 N N . ALA A 1 282 ? -3.217 -10.778 -9.468 1.00 89.38 282 ALA A N 1
ATOM 2263 C CA . ALA A 1 282 ? -3.465 -10.812 -10.908 1.00 89.38 282 ALA A CA 1
ATOM 2264 C C . ALA A 1 282 ? -4.632 -9.907 -11.338 1.00 89.38 282 ALA A C 1
ATOM 2266 O O . ALA A 1 282 ? -4.569 -9.320 -12.422 1.00 89.38 282 ALA A O 1
ATOM 2267 N N . ARG A 1 283 ? -5.663 -9.789 -10.490 1.00 89.75 283 ARG A N 1
ATOM 2268 C CA . ARG A 1 283 ? -6.818 -8.909 -10.709 1.00 89.75 283 ARG A CA 1
ATOM 2269 C C . ARG A 1 283 ? -6.487 -7.450 -10.399 1.00 89.75 283 ARG A C 1
ATOM 2271 O O . ARG A 1 283 ? -6.577 -6.610 -11.287 1.00 89.75 283 ARG A O 1
ATOM 2278 N N . ASP A 1 284 ? -6.034 -7.187 -9.177 1.00 93.00 284 ASP A N 1
ATOM 2279 C CA . ASP A 1 284 ? -6.062 -5.851 -8.574 1.00 93.00 284 ASP A CA 1
ATOM 2280 C C . ASP A 1 284 ? -4.867 -4.980 -8.981 1.00 93.00 284 ASP A C 1
ATOM 2282 O O . ASP A 1 284 ? -4.959 -3.757 -8.962 1.00 93.00 284 ASP A O 1
ATOM 2286 N N . ARG A 1 285 ? -3.730 -5.581 -9.369 1.00 90.19 285 ARG A N 1
ATOM 2287 C CA . ARG A 1 285 ? -2.451 -4.871 -9.609 1.00 90.19 285 ARG A CA 1
ATOM 2288 C C . ARG A 1 285 ? -2.508 -3.741 -10.640 1.00 90.19 285 ARG A C 1
ATOM 2290 O O . ARG A 1 285 ? -1.563 -2.966 -10.754 1.00 90.19 285 ARG A O 1
ATOM 2297 N N . TRP A 1 286 ? -3.560 -3.705 -11.449 1.00 88.69 286 TRP A N 1
ATOM 2298 C CA . TRP A 1 286 ? -3.750 -2.716 -12.502 1.00 88.69 286 TRP A CA 1
ATOM 2299 C C . TRP A 1 286 ? -4.493 -1.466 -12.036 1.00 88.69 286 TRP A C 1
ATOM 2301 O O . TRP A 1 286 ? -4.436 -0.465 -12.743 1.00 88.69 286 TRP A O 1
ATOM 2311 N N . ASP A 1 287 ? -5.135 -1.535 -10.871 1.00 91.50 287 ASP A N 1
ATOM 2312 C CA . ASP A 1 287 ? -5.970 -0.483 -10.286 1.00 91.50 287 ASP A CA 1
ATOM 2313 C C . ASP A 1 287 ? -5.236 0.214 -9.115 1.00 91.50 287 ASP A C 1
ATOM 2315 O O . ASP A 1 287 ? -5.839 0.806 -8.227 1.00 91.50 287 ASP A O 1
ATOM 2319 N N . PHE A 1 288 ? -3.899 0.113 -9.084 1.00 92.50 288 PHE A N 1
ATOM 2320 C CA . PHE A 1 288 ? -3.045 0.749 -8.079 1.00 92.50 288 PHE A CA 1
ATOM 2321 C C . PHE A 1 288 ? -2.747 2.196 -8.474 1.00 92.50 288 PHE A C 1
ATOM 2323 O O . PHE A 1 288 ? -1.720 2.489 -9.090 1.00 92.50 288 PHE A O 1
ATOM 2330 N N . ASP A 1 289 ? -3.646 3.108 -8.107 1.00 89.69 289 ASP A N 1
ATOM 2331 C CA . ASP A 1 289 ? -3.510 4.536 -8.380 1.00 89.69 289 ASP A CA 1
ATOM 2332 C C . ASP A 1 289 ? -3.782 5.401 -7.139 1.00 89.69 289 ASP A C 1
ATOM 2334 O O . ASP A 1 289 ? -4.632 5.100 -6.306 1.00 89.69 289 ASP A O 1
ATOM 2338 N N . LEU A 1 290 ? -3.041 6.502 -6.988 1.00 93.81 290 LEU A N 1
ATOM 2339 C CA . LEU A 1 290 ? -3.135 7.307 -5.768 1.00 93.81 290 LEU A CA 1
ATOM 2340 C C . LEU A 1 290 ? -4.525 7.927 -5.574 1.00 93.81 290 LEU A C 1
ATOM 2342 O O . LEU A 1 290 ? -4.927 8.111 -4.428 1.00 93.81 290 LEU A O 1
ATOM 2346 N N . ALA A 1 291 ? -5.237 8.266 -6.653 1.00 91.56 291 ALA A N 1
ATOM 2347 C CA . ALA A 1 291 ? -6.542 8.910 -6.549 1.00 91.56 291 ALA A CA 1
ATOM 2348 C C . ALA A 1 291 ? -7.575 7.930 -5.979 1.00 91.56 291 ALA A C 1
ATOM 2350 O O . ALA A 1 291 ? -8.188 8.236 -4.960 1.00 91.56 291 ALA A O 1
ATOM 2351 N N . GLY A 1 292 ? -7.652 6.716 -6.530 1.00 90.06 292 GLY A N 1
ATOM 2352 C CA . GLY A 1 292 ? -8.528 5.654 -6.040 1.00 90.06 292 GLY A CA 1
ATOM 2353 C C . GLY A 1 292 ? -8.304 5.327 -4.562 1.00 90.06 292 GLY A C 1
ATOM 2354 O O . GLY A 1 292 ? -9.268 5.210 -3.812 1.00 90.06 292 GLY A O 1
ATOM 2355 N N . PHE A 1 293 ? -7.045 5.263 -4.113 1.00 91.81 293 PHE A N 1
ATOM 2356 C CA . PHE A 1 293 ? -6.706 5.019 -2.700 1.00 91.81 293 PHE A CA 1
ATOM 2357 C C . PHE A 1 293 ? -6.872 6.242 -1.778 1.00 91.81 293 PHE A C 1
ATOM 2359 O O . PHE A 1 293 ? -6.842 6.092 -0.556 1.00 91.81 293 PHE A O 1
ATOM 2366 N N . SER A 1 294 ? -7.008 7.451 -2.331 1.00 91.25 294 SER A N 1
ATOM 2367 C CA . SER A 1 294 ? -7.208 8.681 -1.545 1.00 91.25 294 SER A CA 1
ATOM 2368 C C . SER A 1 294 ? -8.679 9.073 -1.429 1.00 91.25 294 SER A C 1
ATOM 2370 O O . SER A 1 294 ? -9.045 9.804 -0.505 1.00 91.25 294 SER A O 1
ATOM 2372 N N . ASP A 1 295 ? -9.515 8.607 -2.354 1.00 91.75 295 ASP A N 1
ATOM 2373 C CA . ASP A 1 295 ? -10.930 8.937 -2.386 1.00 91.75 295 ASP A CA 1
ATOM 2374 C C . ASP A 1 295 ? -11.715 8.192 -1.288 1.00 91.75 295 ASP A C 1
ATOM 2376 O O . ASP A 1 295 ? -11.457 7.017 -1.003 1.00 91.75 295 ASP A O 1
ATOM 2380 N N . PRO A 1 296 ? -12.716 8.839 -0.659 1.00 91.44 296 PRO A N 1
ATOM 2381 C CA . PRO A 1 296 ? -13.555 8.177 0.330 1.00 91.44 296 PRO A CA 1
ATOM 2382 C C . PRO A 1 296 ? -14.271 6.954 -0.253 1.00 91.44 296 PRO A C 1
ATOM 2384 O O . PRO A 1 296 ? -15.068 7.065 -1.185 1.00 91.44 296 PRO A O 1
ATOM 2387 N N . THR A 1 297 ? -14.050 5.785 0.347 1.00 94.81 297 THR A N 1
ATOM 2388 C CA . THR A 1 297 ? -14.742 4.559 -0.057 1.00 94.81 297 THR A CA 1
ATOM 2389 C C . THR A 1 297 ? -16.184 4.539 0.477 1.00 94.81 297 THR A C 1
ATOM 2391 O O . THR A 1 297 ? -16.388 4.696 1.688 1.00 94.81 297 THR A O 1
ATOM 2394 N N . PRO A 1 298 ? -17.203 4.330 -0.381 1.00 94.00 298 PRO A N 1
ATOM 2395 C CA . PRO A 1 298 ? -18.593 4.232 0.058 1.00 94.00 298 PRO A CA 1
ATOM 2396 C C . PRO A 1 298 ? -18.845 2.964 0.885 1.00 94.00 298 PRO A C 1
ATOM 2398 O O . PRO A 1 298 ? -18.193 1.942 0.694 1.00 94.00 298 PRO A O 1
ATOM 2401 N N . GLU A 1 299 ? -19.826 3.019 1.789 1.00 96.94 299 GLU A N 1
ATOM 2402 C CA . GLU A 1 299 ? -20.272 1.844 2.550 1.00 96.94 299 GLU A CA 1
ATOM 2403 C C . GLU A 1 299 ? -20.953 0.818 1.626 1.00 96.94 299 GLU A C 1
ATOM 2405 O O . GLU A 1 299 ? -21.724 1.183 0.738 1.00 96.94 299 GLU A O 1
ATOM 2410 N N . SER A 1 300 ? -20.696 -0.469 1.864 1.00 97.69 300 SER A N 1
ATOM 2411 C CA . SER A 1 300 ? -21.277 -1.592 1.116 1.00 97.69 300 SER A CA 1
ATOM 2412 C C . SER A 1 300 ? -21.404 -2.834 2.008 1.00 97.69 300 SER A C 1
ATOM 2414 O O . SER A 1 300 ? -21.159 -2.765 3.215 1.00 97.69 300 SER A O 1
ATOM 2416 N N . MET A 1 301 ? -21.794 -3.980 1.440 1.00 98.12 301 MET A N 1
ATOM 2417 C CA . MET A 1 301 ? -21.910 -5.224 2.214 1.00 98.12 301 MET A CA 1
ATOM 2418 C C . MET A 1 301 ? -20.563 -5.640 2.805 1.00 98.12 301 MET A C 1
ATOM 2420 O O . MET A 1 301 ? -20.485 -5.902 4.006 1.00 98.12 301 MET A O 1
ATOM 2424 N N . ASP A 1 302 ? -19.512 -5.666 1.982 1.00 98.00 302 ASP A N 1
ATOM 2425 C CA . ASP A 1 302 ? -18.154 -5.979 2.423 1.00 98.00 302 ASP A CA 1
ATOM 2426 C C . ASP A 1 302 ? -17.079 -5.335 1.524 1.00 98.00 302 ASP A C 1
ATOM 2428 O O . ASP A 1 302 ? -17.383 -4.656 0.539 1.00 98.00 302 ASP A O 1
ATOM 2432 N N . ILE A 1 303 ? -15.811 -5.544 1.877 1.00 98.00 303 ILE A N 1
ATOM 2433 C CA . ILE A 1 303 ? -14.627 -5.032 1.170 1.00 98.00 303 ILE A CA 1
ATOM 2434 C C . ILE A 1 303 ? -13.963 -6.094 0.284 1.00 98.00 303 ILE A C 1
ATOM 2436 O O . ILE A 1 303 ? -14.083 -7.293 0.534 1.00 98.00 303 ILE A O 1
ATOM 2440 N N . THR A 1 304 ? -13.235 -5.661 -0.743 1.00 97.00 304 THR A N 1
ATOM 2441 C CA . THR A 1 304 ? -12.550 -6.549 -1.701 1.00 97.00 304 THR A CA 1
ATOM 2442 C C . THR A 1 304 ? -11.061 -6.725 -1.399 1.00 97.00 304 THR A C 1
ATOM 2444 O O . THR A 1 304 ? -10.506 -6.119 -0.480 1.00 97.00 304 THR A O 1
ATOM 2447 N N . SER A 1 305 ? -10.388 -7.540 -2.217 1.00 95.62 305 SER A N 1
ATOM 2448 C CA . SER A 1 305 ? -8.940 -7.723 -2.166 1.00 95.62 305 SER A CA 1
ATOM 2449 C C . SER A 1 305 ? -8.129 -6.462 -2.503 1.00 95.62 305 SER A C 1
ATOM 2451 O O . SER A 1 305 ? -6.986 -6.376 -2.043 1.00 95.62 305 SER A O 1
ATOM 2453 N N . LEU A 1 306 ? -8.717 -5.496 -3.230 1.00 95.56 306 LEU A N 1
ATOM 2454 C CA . LEU A 1 306 ? -8.102 -4.204 -3.558 1.00 95.56 306 LEU A CA 1
ATOM 2455 C C . LEU A 1 306 ? -8.094 -3.267 -2.344 1.00 95.56 306 LEU A C 1
ATOM 2457 O O . LEU A 1 306 ? -7.082 -2.635 -2.074 1.00 95.56 306 LEU A O 1
ATOM 2461 N N . PHE A 1 307 ? -9.190 -3.218 -1.578 1.00 96.50 307 PHE A N 1
ATOM 2462 C CA . PHE A 1 307 ? -9.303 -2.353 -0.395 1.00 96.50 307 PHE A CA 1
ATOM 2463 C C . PHE A 1 307 ? -8.307 -2.687 0.707 1.00 96.50 307 PHE A C 1
ATOM 2465 O O . PHE A 1 307 ? -7.887 -1.821 1.463 1.00 96.50 307 PHE A O 1
ATOM 2472 N N . VAL A 1 308 ? -7.937 -3.957 0.829 1.00 94.62 308 VAL A N 1
ATOM 2473 C CA . VAL A 1 308 ? -7.042 -4.425 1.894 1.00 94.62 308 VAL A CA 1
ATOM 2474 C C . VAL A 1 308 ? -5.556 -4.237 1.549 1.00 94.62 308 VAL A C 1
ATOM 2476 O O . VAL A 1 308 ? -4.706 -4.988 2.039 1.00 94.62 308 VAL A O 1
ATOM 2479 N N . ARG A 1 309 ? -5.245 -3.293 0.655 1.00 91.50 309 ARG A N 1
ATOM 2480 C CA . ARG A 1 309 ? -3.900 -2.953 0.168 1.00 91.50 309 ARG A CA 1
ATOM 2481 C C . ARG A 1 309 ? -3.561 -1.519 0.510 1.00 91.50 309 ARG A C 1
ATOM 2483 O O . ARG A 1 309 ? -2.370 -1.304 0.817 1.00 91.50 309 ARG A O 1
#

Secondary structure (DSSP, 8-state):
---S-HHHHHHHHHHHHHHHHHHHSSSGGGGG--HHHHHHHTT--TTTBHHHHHHHHHHHHTTSSSTT---HHHHHHHHHHHTT--S----HHHHHHHHHHHHHHHHHHHHHH-SS--TT--HHHHHHHHBSS-BTTB--HHHHHHHHHHHHHHHHTHHHHH-PPPBPPTTPPPPPP---HHHHHHHHHHHHHTTB--HHHHHHHHS-HHHHHHHHHHHHHS-TTT----HHHHHHHHHHHHHHHHTPPPS-TTPPPPPSEESS----GGGSSSSPBHHHHHHHTT---HHHHHSPPPPBSEE-TTTT-

Organism: NCBI:txid1089457

Radius of gyration: 24.08 Å; Cα contacts (8 Å, |Δi|>4): 376; chains: 1; bounding box: 56×49×73 Å

Sequence (309 aa):
MAAKCDEEIIRYMEFILELWVELMGSKEALDYVDPEDVREFQLRVPGVSQLDFHHLSTLVTSGNAFKRMTDGALRRELVVRMKSIKYLIPSLHTLQKDFKYLRPCTDTIIRLFAHNRNPYVTAQSLAFDAFSSKTLLGPDVVFFEKLKCLYLFIMGDMVGITGEWPLLEVGEMPHECVRLPRSWYRLAHEARRLGFHSDEITRLVSEDPDEQVALRALREARPDSISEYSPSQLQGIVRTIVANFGEARDHITGKPSSEFTTTGVGEPISRRCGRQYSGAYARDRWDFDLAGFSDPTPESMDITSLFVR

InterPro domains:
  IPR022198 Protein of unknown function DUF3723 [PF12520] (1-122)
  IPR022198 Protein of unknown function DUF3723 [PF12520] (181-309)

pLDDT: mean 90.95, std 10.13, range [35.72, 98.62]

Solvent-accessible surface area (backbone atoms only — not comparable to full-atom values): 17274 Å² total; per-residue (Å²): 129,85,68,61,46,59,66,61,52,50,52,49,54,49,50,34,53,53,51,54,26,57,44,52,71,33,75,76,49,50,77,36,62,46,76,65,39,51,64,73,45,38,53,32,24,38,30,30,14,48,55,42,29,53,54,52,45,48,33,44,74,71,51,74,33,40,68,73,57,77,54,66,64,61,46,52,51,36,53,58,39,36,50,72,38,73,50,64,36,62,43,76,66,43,51,65,33,35,47,70,42,46,46,63,49,45,53,46,51,36,57,48,48,51,74,96,59,73,89,90,61,34,34,65,60,42,49,53,72,22,34,72,87,68,52,98,89,46,90,47,71,68,54,53,53,40,50,48,47,50,50,34,52,41,64,41,40,35,43,34,56,68,36,50,80,56,41,73,50,94,89,61,74,94,71,91,64,64,59,35,65,58,41,48,30,51,50,24,49,49,39,44,74,62,41,36,56,33,73,54,29,54,51,36,57,72,52,54,50,58,51,52,51,40,52,47,53,48,41,74,78,46,41,76,91,83,44,86,70,56,72,70,55,46,52,53,51,37,54,51,50,42,53,57,61,65,68,61,74,72,90,74,78,78,73,72,79,75,50,54,48,31,84,63,91,42,55,53,68,92,64,42,47,31,54,48,39,41,68,50,46,73,63,34,33,83,71,55,46,67,64,72,76,68,49,86,76,71,68,36,48,18,41,25,68,56,56,52,108

Foldseek 3Di:
DPQLAVVVLVVLVVVLQVVVCLLQVHPVSCVLADPVLCVLQALAQLLAAVVSLVSVLCCLQVCNGSVVPPDNVSSVVSSVSSNVRRAGNDDPVQSVQQCLVCSLLQVLLCVQQDDPDDPNHHSLRSQQVQAQPHDPVGDDPLSVLLVLQLSLLCLLVVQQARVDDFAEDPPDDDDRRDNHLQSLLVSLVSCVVSRGDHPNSVVSVVDDVLLVVQVVVCCVVPPPVHDDDDPVRSVVSSVVSSVVVVPDDDPPPPQDADAFFDQDDADDSVQLHHGHYNVLSVRQSVVRDPVRLVDRRHHHNGGHSNNSD

Mean predicted aligned error: 5.9 Å